Protein AF-A0A2I8VIA4-F1 (afdb_monomer)

Organism: NCBI:txid755307

pLDDT: mean 80.8, std 24.39, range [24.7, 98.69]

Nearest PDB structures (foldseek):
  2cmr-assembly1_A  TM=3.211E-01  e=3.600E-01  Human immunodeficiency virus 1
  7rdr-assembly1_A  TM=2.467E-01  e=1.488E+00  unidentified
  5lg4-assembly1_A  TM=3.089E-01  e=3.392E+00  Saccharomyces cerevisiae S288C

Solvent-accessible surface area (backbone atoms only — not comparable to full-atom values): 19049 Å² total; per-residue (Å²): 136,89,83,82,84,82,87,79,83,82,79,83,88,81,85,89,86,86,89,86,87,86,89,84,88,83,90,80,88,83,89,87,87,88,87,85,88,86,85,89,88,88,89,89,84,90,84,82,87,85,88,82,90,75,90,76,91,73,91,68,83,72,77,71,70,79,78,70,79,83,77,79,48,79,72,52,52,74,71,51,52,54,71,57,22,48,50,50,16,35,51,24,46,30,50,18,50,30,42,63,25,71,64,40,93,86,40,44,68,64,71,58,43,37,61,46,92,78,82,73,59,64,66,22,52,53,22,41,52,53,16,47,58,25,37,57,47,22,55,80,70,56,88,49,72,70,55,53,48,52,44,54,23,51,53,50,45,45,53,53,52,52,40,48,49,58,29,47,53,33,40,25,53,26,44,54,27,50,50,48,28,31,54,17,49,70,70,39,34,42,66,57,23,44,56,28,46,54,52,26,47,57,28,39,58,52,28,48,53,36,46,52,54,57,68,68,52,86,41,85,84,27,33,84,72,31,88,73,44,45,57,65,57,50,51,51,33,53,53,22,55,44,41,36,42,54,50,48,49,53,47,50,65,21,40,57,34,33,42,50,12,24,42,31,36,43,50,14,55,52,29,45,75,70,71,37,50,70,63,12,26,52,30,11,49,52,13,21,54,24,10,51,51,12,24,49,40,29,46,59,47,59,74,62,61,48,87,62,22,51,42,51,50,62,53,38,52,46,41,24,48,38,26,49,53,48,18,53,49,26,48,52,54,21,55,63,68,75,105

Secondary structure (DSSP, 8-state):
--------------------------------------------------PPP--------------PPPPPPHHHHTTS-HHHHHHHHHHHHHHHHHHHHSS-TT--GGG--TT-S----HHHHHHHHHHHHHHHHHHTT--SHHHHHHHHHHHHHHHHHHHHHHHHHHHHHHHHHHHHHHHHHHHT-HHHHHHHHHHHHHHHHHHHHHHHHHHHS--TTTGGG-TTS-HHHHHHHHHHHHHHHHHHHHHHHHHHHHHHHHHHHHHHHHHHHTT-HHHHHHHHHHHHHHHHHHHHHHHHHHHH--GGGGGGHHHHHHHHHHHHHHHHHHHHHHHHH--

Mean predicted aligned error: 12.68 Å

Sequence (339 aa):
MHRRAFLVAVAGLSGCTGLVGNPLGGASEPTGGSEGSGGSTSGGGSSETPVPESEGSSDAESAGTPAGEPTPTAGELRRMSVPDLLALSREQLSRAVEAYSGTGRDGSLTDVTAATDTFDPDPVVDHLYRARRAYEAADRQGLSAEIEDEISQLGRVEEFLRLSIDAQVLLIEAHNDLEGVVTAIEFVDPESARSLTDRAGTRQERTEGTVSDLSNVRYERSVTVVDALSSEAYLAKRDQLRAEADVLADVDEGLSSVVEGVRLFARARGRRQSGSPYVAAELGRDAETAFSRGAKALRDVGSRIPARAQGFGGVVAALRTAADDKRDEARAFYRDIER

Radius of gyration: 28.39 Å; Cα contacts (8 Å, |Δi|>4): 387; chains: 1; bounding box: 66×71×78 Å

Foldseek 3Di:
DDDDDDDDDDDDDDDDDDDDDDDDDDDDDDDDDDDDDDDDDDDDDDDDDDDDDDDDDDPPPPPDDPDPDDQDDLVRLLVDALVVLLVLLLVLLLQLQQLCQVPGLVGFVLNQALLDPDGDNVSNVVSLVSSVSSLVSSVVVDDDPVSVVLSVLSVLSSLLSVLLVLLSVLSNLLLVLLVQLLVCLLVLPLVSNVVSLVSSVVSLVVNVVSLVVSVPRPNLVSQVSHPSGDSVSSVLSSVLSVLQSVLSVLLSVLSVLSSQLSVLQVVLVVCVVVVNLVSSLVSLVSSLVSLVSSLVSLVVSLVPRDPSNCSCNVSSVSSSVSSVVSSVVSVVRSVVSVD

Structure (mmCIF, N/CA/C/O backbone):
data_AF-A0A2I8VIA4-F1
#
_entry.id   AF-A0A2I8VIA4-F1
#
loop_
_atom_site.group_PDB
_atom_site.id
_atom_site.type_symbol
_atom_site.label_atom_id
_atom_site.label_alt_id
_atom_site.label_comp_id
_atom_site.label_asym_id
_atom_site.label_entity_id
_atom_site.label_seq_id
_atom_site.pdbx_PDB_ins_code
_atom_site.Cartn_x
_atom_site.Cartn_y
_atom_site.Cartn_z
_atom_site.occupancy
_atom_site.B_iso_or_equiv
_atom_site.auth_seq_id
_atom_site.auth_comp_id
_atom_site.auth_asym_id
_atom_site.auth_atom_id
_atom_site.pdbx_PDB_model_num
ATOM 1 N N . MET A 1 1 ? -12.773 14.468 -25.390 1.00 37.06 1 MET A N 1
ATOM 2 C CA . MET A 1 1 ? -13.390 14.109 -24.095 1.00 37.06 1 MET A CA 1
ATOM 3 C C . MET A 1 1 ? -12.472 14.616 -22.994 1.00 37.06 1 MET A C 1
ATOM 5 O O . MET A 1 1 ? -11.362 14.118 -22.869 1.00 37.06 1 MET A O 1
ATOM 9 N N . HIS A 1 2 ? -12.862 15.691 -22.309 1.00 27.72 2 HIS A N 1
ATOM 10 C CA . HIS A 1 2 ? -12.009 16.411 -21.360 1.00 27.72 2 HIS A CA 1
ATOM 11 C C . HIS A 1 2 ? -12.061 15.761 -19.974 1.00 27.72 2 HIS A C 1
ATOM 13 O O . HIS A 1 2 ? -13.099 15.801 -19.321 1.00 27.72 2 HIS A O 1
ATOM 19 N N . ARG A 1 3 ? -10.941 15.185 -19.526 1.00 30.23 3 ARG A N 1
ATOM 20 C CA . ARG A 1 3 ? -10.736 14.777 -18.131 1.00 30.23 3 ARG A CA 1
ATOM 21 C C . ARG A 1 3 ? -10.126 15.959 -17.382 1.00 30.23 3 ARG A C 1
ATOM 23 O O . ARG A 1 3 ? -9.036 16.408 -17.725 1.00 30.23 3 ARG A O 1
ATOM 30 N N . ARG A 1 4 ? -10.867 16.509 -16.421 1.00 35.91 4 ARG A N 1
ATOM 31 C CA . ARG A 1 4 ? -10.381 17.543 -15.502 1.00 35.91 4 ARG A CA 1
ATOM 32 C C . ARG A 1 4 ? -9.674 16.847 -14.342 1.00 35.91 4 ARG A C 1
ATOM 34 O O . ARG A 1 4 ? -10.293 16.047 -13.652 1.00 35.91 4 ARG A O 1
ATOM 41 N N . ALA A 1 5 ? -8.392 17.147 -14.175 1.00 31.81 5 ALA A N 1
ATOM 42 C CA . ALA A 1 5 ? -7.605 16.770 -13.012 1.00 31.81 5 ALA A CA 1
ATOM 43 C C . ALA A 1 5 ? -8.017 17.644 -11.819 1.00 31.81 5 ALA A C 1
ATOM 45 O O . ALA A 1 5 ? -8.057 18.869 -11.942 1.00 31.81 5 ALA A O 1
ATOM 46 N N . PHE A 1 6 ? -8.321 17.018 -10.685 1.00 31.11 6 PHE A N 1
ATOM 47 C CA . PHE A 1 6 ? -8.442 17.692 -9.396 1.00 31.11 6 PHE A CA 1
ATOM 48 C C . PHE A 1 6 ? -7.157 17.431 -8.609 1.00 31.11 6 PHE A C 1
ATOM 50 O O . PHE A 1 6 ? -6.871 16.301 -8.230 1.00 31.11 6 PHE A O 1
ATOM 57 N N . LEU A 1 7 ? -6.368 18.486 -8.408 1.00 28.98 7 LEU A N 1
ATOM 58 C CA . LEU A 1 7 ? -5.272 18.527 -7.447 1.00 28.98 7 LEU A CA 1
ATOM 59 C C . LEU A 1 7 ? -5.869 18.894 -6.088 1.00 28.98 7 LEU A C 1
ATOM 61 O O . LEU A 1 7 ? -6.373 20.006 -5.925 1.00 28.98 7 LEU A O 1
ATOM 65 N N . VAL A 1 8 ? -5.806 17.981 -5.122 1.00 32.56 8 VAL A N 1
ATOM 66 C CA . VAL A 1 8 ? -6.054 18.295 -3.712 1.00 32.56 8 VAL A CA 1
ATOM 67 C C . VAL A 1 8 ? -4.700 18.450 -3.032 1.00 32.56 8 VAL A C 1
ATOM 69 O O . VAL A 1 8 ? -3.894 17.525 -2.990 1.00 32.56 8 VAL A O 1
ATOM 72 N N . ALA A 1 9 ? -4.441 19.658 -2.538 1.00 30.62 9 ALA A N 1
ATOM 73 C CA . ALA A 1 9 ? -3.294 19.970 -1.705 1.00 30.62 9 ALA A CA 1
ATOM 74 C C . ALA A 1 9 ? -3.597 19.536 -0.264 1.00 30.62 9 ALA A C 1
ATOM 76 O O . ALA A 1 9 ? -4.440 20.142 0.396 1.00 30.62 9 ALA A O 1
ATOM 77 N N . VAL A 1 10 ? -2.908 18.507 0.231 1.00 34.00 10 VAL A N 1
ATOM 78 C CA . VAL A 1 10 ? -2.917 18.164 1.658 1.00 34.00 10 VAL A CA 1
ATOM 79 C C . VAL A 1 10 ? -1.812 18.970 2.336 1.00 34.00 10 VAL A C 1
ATOM 81 O O . VAL A 1 10 ? -0.624 18.681 2.197 1.00 34.00 10 VAL A O 1
ATOM 84 N N . ALA A 1 11 ? -2.216 20.034 3.028 1.00 35.41 11 ALA A N 1
ATOM 85 C CA . ALA A 1 11 ? -1.361 20.773 3.947 1.00 35.41 11 ALA A CA 1
ATOM 86 C C . ALA A 1 11 ? -1.176 19.966 5.242 1.00 35.41 11 ALA A C 1
ATOM 88 O O . ALA A 1 11 ? -2.120 19.369 5.757 1.00 35.41 11 ALA A O 1
ATOM 89 N N . GLY A 1 12 ? 0.062 19.933 5.736 1.00 31.81 12 GLY A N 1
ATOM 90 C CA . GLY A 1 12 ? 0.502 19.060 6.817 1.00 31.81 12 GLY A CA 1
ATOM 91 C C . GLY A 1 12 ? -0.100 19.356 8.191 1.00 31.81 12 GLY A C 1
ATOM 92 O O . GLY A 1 12 ? -0.295 20.505 8.583 1.00 31.81 12 GLY A O 1
ATOM 93 N N . LEU A 1 13 ? -0.277 18.283 8.959 1.00 32.81 13 LEU A N 1
ATOM 94 C CA . LEU A 1 13 ? -0.389 18.309 10.413 1.00 32.81 13 LEU A CA 1
ATOM 95 C C . LEU A 1 13 ? 0.780 17.518 11.001 1.00 32.81 13 LEU A C 1
ATOM 97 O O . LEU A 1 13 ? 0.676 16.343 11.339 1.00 32.81 13 LEU A O 1
ATOM 101 N N . SER A 1 14 ? 1.916 18.203 11.105 1.00 39.09 14 SER A N 1
ATOM 102 C CA . SER A 1 14 ? 3.015 17.809 11.978 1.00 39.09 14 SER A CA 1
ATOM 103 C C . SER A 1 14 ? 2.778 18.400 13.369 1.00 39.09 14 SER A C 1
ATOM 105 O O . SER A 1 14 ? 2.737 19.616 13.519 1.00 39.09 14 SER A O 1
ATOM 107 N N . GLY A 1 15 ? 2.711 17.533 14.381 1.00 27.88 15 GLY A N 1
ATOM 108 C CA . GLY A 1 15 ? 3.221 17.825 15.722 1.00 27.88 15 GLY A CA 1
ATOM 109 C C . GLY A 1 15 ? 2.238 18.377 16.756 1.00 27.88 15 GLY A C 1
ATOM 110 O O . GLY A 1 15 ? 2.042 19.581 16.849 1.00 27.88 15 GLY A O 1
ATOM 111 N N . CYS A 1 16 ? 1.764 17.493 17.639 1.00 32.50 16 CYS A N 1
ATOM 112 C CA . CYS A 1 16 ? 1.514 17.777 19.059 1.00 32.50 16 CYS A CA 1
ATOM 113 C C . CYS A 1 16 ? 1.675 16.477 19.871 1.00 32.50 16 CYS A C 1
ATOM 115 O O . CYS A 1 16 ? 0.709 15.888 20.344 1.00 32.50 16 CYS A O 1
ATOM 117 N N . THR A 1 17 ? 2.915 16.011 20.027 1.00 36.72 17 THR A N 1
ATOM 118 C CA . THR A 1 17 ? 3.293 15.067 21.089 1.00 36.72 17 THR A CA 1
ATOM 119 C C . THR A 1 17 ? 3.943 15.856 22.217 1.00 36.72 17 THR A C 1
ATOM 121 O O . THR A 1 17 ? 4.986 16.474 22.002 1.00 36.72 17 THR A O 1
ATOM 124 N N . GLY A 1 18 ? 3.366 15.826 23.417 1.00 26.23 18 GLY A N 1
ATOM 125 C CA . GLY A 1 18 ? 4.061 16.318 24.604 1.00 26.23 18 GLY A CA 1
ATOM 126 C C . GLY A 1 18 ? 3.161 16.602 25.795 1.00 26.23 18 GLY A C 1
ATOM 127 O O . GLY A 1 18 ? 2.893 17.764 26.075 1.00 26.23 18 GLY A O 1
ATOM 128 N N . LEU A 1 19 ? 2.741 15.566 26.532 1.00 29.89 19 LEU A N 1
ATOM 129 C CA . LEU A 1 19 ? 2.369 15.726 27.943 1.00 29.89 19 LEU A CA 1
ATOM 130 C C . LEU A 1 19 ? 2.311 14.375 28.671 1.00 29.89 19 LEU A C 1
ATOM 132 O O . LEU A 1 19 ? 1.272 13.741 28.657 1.00 29.89 19 LEU A O 1
ATOM 136 N N . VAL A 1 20 ? 3.452 13.954 29.235 1.00 33.06 20 VAL A N 1
ATOM 137 C CA . VAL A 1 20 ? 3.741 13.140 30.452 1.00 33.06 20 VAL A CA 1
ATOM 138 C C . VAL A 1 20 ? 5.256 12.866 30.320 1.00 33.06 20 VAL A C 1
ATOM 140 O O . VAL A 1 20 ? 5.669 12.262 29.343 1.00 33.06 20 VAL A O 1
ATOM 143 N N . GLY A 1 21 ? 6.209 13.359 31.109 1.00 26.72 21 GLY A N 1
ATOM 144 C CA . GLY A 1 21 ? 6.289 13.572 32.546 1.00 26.72 21 GLY A CA 1
ATOM 145 C C . GLY A 1 21 ? 7.626 12.966 33.005 1.00 26.72 21 GLY A C 1
ATOM 146 O O . GLY A 1 21 ? 7.740 11.749 33.056 1.00 26.72 21 GLY A O 1
ATOM 147 N N . ASN A 1 22 ? 8.645 13.785 33.299 1.00 27.31 22 ASN A N 1
ATOM 148 C CA . ASN A 1 22 ? 9.647 13.456 34.322 1.00 27.31 22 ASN A CA 1
ATOM 149 C C . ASN A 1 22 ? 10.451 14.695 34.781 1.00 27.31 22 ASN A C 1
ATOM 151 O O . ASN A 1 22 ? 10.644 15.613 33.983 1.00 27.31 22 ASN A O 1
ATOM 155 N N . PRO A 1 23 ? 10.887 14.753 36.059 1.00 38.50 23 PRO A N 1
ATOM 156 C CA . PRO A 1 23 ? 11.386 15.967 36.704 1.00 38.50 23 PRO A CA 1
ATOM 157 C C . PRO A 1 23 ? 12.922 16.022 36.836 1.00 38.50 23 PRO A C 1
ATOM 159 O O . PRO A 1 23 ? 13.609 15.023 36.651 1.00 38.50 23 PRO A O 1
ATOM 162 N N . LEU A 1 24 ? 13.387 17.192 37.306 1.00 28.89 24 LEU A N 1
ATOM 163 C CA . LEU A 1 24 ? 14.700 17.553 37.880 1.00 28.89 24 LEU A CA 1
ATOM 164 C C . LEU A 1 24 ? 15.673 18.339 36.976 1.00 28.89 24 LEU A C 1
ATOM 166 O O . LEU A 1 24 ? 16.438 17.774 36.210 1.00 28.89 24 LEU A O 1
ATOM 170 N N . GLY A 1 25 ? 15.740 19.650 37.255 1.00 25.00 25 GLY A N 1
ATOM 171 C CA . GLY A 1 25 ? 17.001 20.341 37.553 1.00 25.00 25 GLY A CA 1
ATOM 172 C C . GLY A 1 25 ? 17.726 21.064 36.411 1.00 25.00 25 GLY A C 1
ATOM 173 O O . GLY A 1 25 ? 18.261 20.430 35.515 1.00 25.00 25 GLY A O 1
ATOM 174 N N . GLY A 1 26 ? 17.894 22.386 36.562 1.00 24.70 26 GLY A N 1
ATOM 175 C CA . GLY A 1 26 ? 19.105 23.077 36.091 1.00 24.70 26 GLY A CA 1
ATOM 176 C C . GLY A 1 26 ? 18.915 24.239 35.112 1.00 24.70 26 GLY A C 1
ATOM 177 O O . GLY A 1 26 ? 18.884 24.047 33.908 1.00 24.70 26 GLY A O 1
ATOM 178 N N . ALA A 1 27 ? 18.852 25.442 35.687 1.00 27.77 27 ALA A N 1
ATOM 179 C CA . ALA A 1 27 ? 19.259 26.761 35.185 1.00 27.77 27 ALA A CA 1
ATOM 180 C C . ALA A 1 27 ? 19.855 26.903 33.762 1.00 27.77 27 ALA A C 1
ATOM 182 O O . ALA A 1 27 ? 20.913 26.346 33.472 1.00 27.77 27 ALA A O 1
ATOM 183 N N . SER A 1 28 ? 19.308 27.844 32.978 1.00 31.97 28 SER A N 1
ATOM 184 C CA . SER A 1 28 ? 19.909 29.159 32.628 1.00 31.97 28 SER A CA 1
ATOM 185 C C . SER A 1 28 ? 19.240 29.751 31.371 1.00 31.97 28 SER A C 1
ATOM 187 O O . SER A 1 28 ? 19.060 29.060 30.375 1.00 31.97 28 SER A O 1
ATOM 189 N N . GLU A 1 29 ? 18.889 31.040 31.431 1.00 28.42 29 GLU A N 1
ATOM 190 C CA . GLU A 1 29 ? 18.596 31.947 30.297 1.00 28.42 29 GLU A CA 1
ATOM 191 C C . GLU A 1 29 ? 19.839 32.094 29.356 1.00 28.42 29 GLU A C 1
ATOM 193 O O . GLU A 1 29 ? 20.874 31.522 29.713 1.00 28.42 29 GLU A O 1
ATOM 198 N N . PRO A 1 30 ? 19.873 32.886 28.241 1.00 44.69 30 PRO A N 1
ATOM 199 C CA . PRO A 1 30 ? 18.919 33.917 27.788 1.00 44.69 30 PRO A CA 1
ATOM 200 C C . PRO A 1 30 ? 18.714 34.113 26.250 1.00 44.69 30 PRO A C 1
ATOM 202 O O . PRO A 1 30 ? 19.430 33.592 25.403 1.00 44.69 30 PRO A O 1
ATOM 205 N N . THR A 1 31 ? 17.783 35.034 25.942 1.00 31.39 31 THR A N 1
ATOM 206 C CA . THR A 1 31 ? 17.809 36.080 24.881 1.00 31.39 31 THR A CA 1
ATOM 207 C C . THR A 1 31 ? 17.745 35.745 23.383 1.00 31.39 31 THR A C 1
ATOM 209 O O . THR A 1 31 ? 18.621 35.099 22.822 1.00 31.39 31 THR A O 1
ATOM 212 N N . GLY A 1 32 ? 16.805 36.416 22.700 1.00 28.86 32 GLY A N 1
ATOM 213 C CA . GLY A 1 32 ? 16.869 36.722 21.266 1.00 28.86 32 GLY A CA 1
ATOM 214 C C . GLY A 1 32 ? 15.570 37.343 20.743 1.00 28.86 32 GLY A C 1
ATOM 215 O O . GLY A 1 32 ? 14.653 36.618 20.382 1.00 28.86 32 GLY A O 1
ATOM 216 N N . GLY A 1 33 ? 15.470 38.677 20.743 1.00 27.73 33 GLY A N 1
ATOM 217 C CA . GLY A 1 33 ? 14.323 39.423 20.207 1.00 27.73 33 GLY A CA 1
ATOM 218 C C . GLY A 1 33 ? 14.439 39.771 18.719 1.00 27.73 33 GLY A C 1
ATOM 219 O O . GLY A 1 33 ? 15.519 39.691 18.139 1.00 27.73 33 GLY A O 1
ATOM 220 N N . SER A 1 34 ? 13.333 40.228 18.123 1.00 34.19 34 SER A N 1
ATOM 221 C CA . S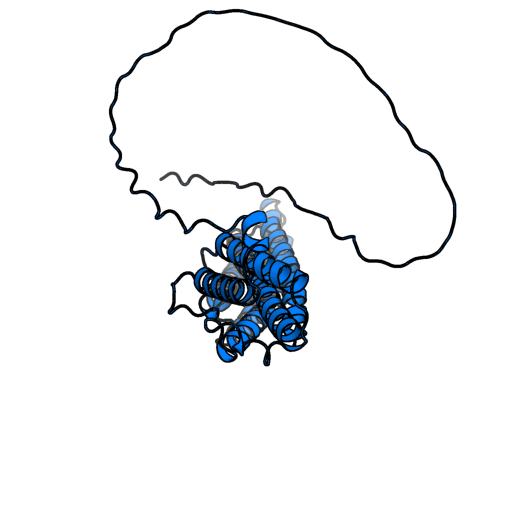ER A 1 34 ? 13.350 41.219 17.039 1.00 34.19 34 SER A CA 1
ATOM 222 C C . SER A 1 34 ? 11.977 41.886 16.871 1.00 34.19 34 SER A C 1
ATOM 224 O O . SER A 1 34 ? 10.950 41.214 16.803 1.00 34.19 34 SER A O 1
ATOM 226 N N . GLU A 1 35 ? 12.000 43.217 16.839 1.00 35.28 35 GLU A N 1
ATOM 227 C CA . GLU A 1 35 ? 10.901 44.161 16.609 1.00 35.28 35 GLU A CA 1
ATOM 228 C C . GLU A 1 35 ? 10.875 44.643 15.141 1.00 35.28 35 GLU A C 1
ATOM 230 O O . GLU A 1 35 ? 11.882 44.562 14.441 1.00 35.28 35 GLU A O 1
ATOM 235 N N . GLY A 1 36 ? 9.762 45.270 14.729 1.00 28.97 36 GLY A N 1
ATOM 236 C CA . GLY A 1 36 ? 9.676 46.203 13.584 1.00 28.97 36 GLY A CA 1
ATOM 237 C C . GLY A 1 36 ? 8.630 45.779 12.543 1.00 28.97 36 GLY A C 1
ATOM 238 O O . GLY A 1 36 ? 8.857 44.819 11.823 1.00 28.97 36 GLY A O 1
ATOM 239 N N . SER A 1 37 ? 7.398 46.305 12.473 1.00 33.41 37 SER A N 1
ATOM 240 C CA . SER A 1 37 ? 6.877 47.686 12.365 1.00 33.41 37 SER A CA 1
ATOM 241 C C . SER A 1 37 ? 6.957 48.296 10.953 1.00 33.41 37 SER A C 1
ATOM 243 O O . SER A 1 37 ? 8.046 48.502 10.429 1.00 33.41 37 SER A O 1
ATOM 245 N N . GLY A 1 38 ? 5.788 48.681 10.408 1.00 29.61 38 GLY A N 1
ATOM 246 C CA . GLY A 1 38 ? 5.644 49.883 9.569 1.00 29.61 38 GLY A CA 1
ATOM 247 C C . GLY A 1 38 ? 4.923 49.763 8.212 1.00 29.61 38 GLY A C 1
ATOM 248 O O . GLY A 1 38 ? 5.522 49.333 7.238 1.00 29.61 38 GLY A O 1
ATOM 249 N N . GLY A 1 39 ? 3.708 50.333 8.119 1.00 28.34 39 GLY A N 1
ATOM 250 C CA . GLY A 1 39 ? 3.458 51.445 7.175 1.00 28.34 39 GLY A CA 1
ATOM 251 C C . GLY A 1 39 ? 2.566 51.253 5.928 1.00 28.34 39 GLY A C 1
ATOM 252 O O . GLY A 1 39 ? 3.059 50.971 4.847 1.00 28.34 39 GLY A O 1
ATOM 253 N N . SER A 1 40 ? 1.271 51.555 6.099 1.00 33.81 40 SER A N 1
ATOM 254 C CA . SER A 1 40 ? 0.257 52.220 5.237 1.00 33.81 40 SER A CA 1
ATOM 255 C C . SER A 1 40 ? 0.554 52.669 3.786 1.00 33.81 40 SER A C 1
ATOM 257 O O . SER A 1 40 ? 1.546 53.349 3.547 1.00 33.81 40 SER A O 1
ATOM 259 N N . THR A 1 41 ? -0.444 52.561 2.881 1.00 31.83 41 THR A N 1
ATOM 260 C CA . THR A 1 41 ? -1.230 53.712 2.330 1.00 31.83 41 THR A CA 1
ATOM 261 C C . THR A 1 41 ? -2.363 53.330 1.346 1.00 31.83 41 THR A C 1
ATOM 263 O O . THR A 1 41 ? -2.374 52.258 0.755 1.00 31.83 41 THR A O 1
ATOM 266 N N . SER A 1 42 ? -3.334 54.251 1.252 1.00 36.38 42 SER A N 1
ATOM 267 C CA . SER A 1 42 ? -4.690 54.233 0.669 1.00 36.38 42 SER A CA 1
ATOM 268 C C . SER A 1 42 ? -4.837 54.266 -0.865 1.00 36.38 42 SER A C 1
ATOM 270 O O . SER A 1 42 ? -3.962 54.758 -1.569 1.00 36.38 42 SER A O 1
ATOM 272 N N . GLY A 1 43 ? -6.048 53.948 -1.352 1.00 31.08 43 GLY A N 1
ATOM 273 C CA . GLY A 1 43 ? -6.575 54.411 -2.649 1.00 31.08 43 GLY A CA 1
ATOM 274 C C . GLY A 1 43 ? -8.000 53.910 -2.930 1.00 31.08 43 GLY A C 1
ATOM 275 O O . GLY A 1 43 ? -8.206 52.711 -3.061 1.00 31.08 43 GLY A O 1
ATOM 276 N N . GLY A 1 44 ? -8.983 54.816 -2.981 1.00 30.25 44 GLY A N 1
ATOM 277 C CA . GLY A 1 44 ? -10.405 54.514 -3.204 1.00 30.25 44 GLY A CA 1
ATOM 278 C C . GLY A 1 44 ? -10.874 54.639 -4.661 1.00 30.25 44 GLY A C 1
ATOM 279 O O . GLY A 1 44 ? -10.191 55.225 -5.496 1.00 30.25 44 GLY A O 1
ATOM 280 N N . GLY A 1 45 ? -12.083 54.139 -4.930 1.00 31.86 45 GLY A N 1
ATOM 281 C CA . GLY A 1 45 ? -12.825 54.351 -6.177 1.00 31.86 45 GLY A CA 1
ATOM 282 C C . GLY A 1 45 ? -14.204 53.681 -6.141 1.00 31.86 45 GLY A C 1
ATOM 283 O O . GLY A 1 45 ? -14.293 52.459 -6.117 1.00 31.86 45 GLY A O 1
ATOM 284 N N . SER A 1 46 ? -15.269 54.486 -6.113 1.00 40.12 46 SER A N 1
ATOM 285 C CA . SER A 1 46 ? -16.674 54.059 -6.195 1.00 40.12 46 SER A CA 1
ATOM 286 C C . SER A 1 46 ? -17.101 53.756 -7.639 1.00 40.12 46 SER A C 1
ATOM 288 O O . SER A 1 46 ? -16.700 54.468 -8.560 1.00 40.12 46 SER A O 1
ATOM 290 N N . SER A 1 47 ? -17.996 52.783 -7.835 1.00 33.59 47 SER A N 1
ATOM 291 C CA . SER A 1 47 ? -18.960 52.752 -8.950 1.00 33.59 47 SER A CA 1
ATOM 292 C C . SER A 1 47 ? -20.154 51.853 -8.616 1.00 33.59 47 SER A C 1
ATOM 294 O O . SER A 1 47 ? -20.002 50.793 -8.015 1.00 33.59 47 SER A O 1
ATOM 296 N N . GLU A 1 48 ? -21.336 52.347 -8.974 1.00 35.72 48 GLU A N 1
ATOM 297 C CA . GLU A 1 48 ? -22.680 51.820 -8.714 1.00 35.72 48 GLU A CA 1
ATOM 298 C C . GLU A 1 48 ? -23.094 50.700 -9.705 1.00 35.72 48 GLU A C 1
ATOM 300 O O . GLU A 1 48 ? -22.806 50.810 -10.891 1.00 35.72 48 GLU A O 1
ATOM 305 N N . THR A 1 49 ? -23.761 49.655 -9.171 1.00 36.88 49 THR A N 1
ATOM 306 C CA . THR A 1 49 ? -25.029 48.962 -9.583 1.00 36.88 49 THR A CA 1
ATOM 307 C C . THR A 1 49 ? -25.234 48.587 -11.084 1.00 36.88 49 THR A C 1
ATOM 309 O O . THR A 1 49 ? -25.031 49.447 -11.935 1.00 36.88 49 THR A O 1
ATOM 312 N N . PRO A 1 50 ? -25.731 47.371 -11.471 1.00 47.06 50 PRO A N 1
ATOM 313 C CA . PRO A 1 50 ? -27.004 46.829 -10.978 1.00 47.06 50 PRO A CA 1
ATOM 314 C C . PRO A 1 50 ? -27.148 45.315 -10.720 1.00 47.06 50 PRO A C 1
ATOM 316 O O . PRO A 1 50 ? -26.401 44.467 -11.195 1.00 47.06 50 PRO A O 1
ATOM 319 N N . VAL A 1 51 ? -28.199 45.040 -9.942 1.00 44.47 51 VAL A N 1
ATOM 320 C CA . VAL A 1 51 ? -28.827 43.752 -9.617 1.00 44.47 51 VAL A CA 1
ATOM 321 C C . VAL A 1 51 ? -29.549 43.185 -10.847 1.00 44.47 51 VAL A C 1
ATOM 323 O O . VAL A 1 51 ? -30.270 43.939 -11.502 1.00 44.47 51 VAL A O 1
ATOM 326 N N . PRO A 1 52 ? -29.465 41.872 -11.117 1.00 45.72 52 PRO A N 1
ATOM 327 C CA . PRO A 1 52 ? -30.498 41.160 -11.850 1.00 45.72 52 PRO A CA 1
ATOM 328 C C . PRO A 1 52 ? -31.356 40.318 -10.896 1.00 45.72 52 PRO A C 1
ATOM 330 O O . PRO A 1 52 ? -30.865 39.431 -10.198 1.00 45.72 52 PRO A O 1
ATOM 333 N N . GLU A 1 53 ? -32.657 40.600 -10.903 1.00 39.81 53 GLU A N 1
ATOM 334 C CA . GLU A 1 53 ? -33.703 39.665 -10.500 1.00 39.81 53 GLU A CA 1
ATOM 335 C C . GLU A 1 53 ? -33.777 38.532 -11.534 1.00 39.81 53 GLU A C 1
ATOM 337 O O . GLU A 1 53 ? -33.784 38.770 -12.744 1.00 39.81 53 GLU A O 1
ATOM 342 N N . SER A 1 54 ? -33.855 37.286 -11.076 1.00 42.06 54 SER A N 1
ATOM 343 C CA . SER A 1 54 ? -34.465 36.202 -11.846 1.00 42.06 54 SER A CA 1
ATOM 344 C C . SER A 1 54 ? -35.045 35.175 -10.890 1.00 42.06 54 SER A C 1
ATOM 346 O O . SER A 1 54 ? -34.337 34.449 -10.194 1.00 42.06 54 SER A O 1
ATOM 348 N N . GLU A 1 55 ? -36.372 35.180 -10.872 1.00 42.75 55 GLU A N 1
ATOM 349 C CA . GLU A 1 55 ? -37.236 34.107 -10.419 1.00 42.75 55 GLU A CA 1
ATOM 350 C C . GLU A 1 55 ? -36.909 32.819 -11.187 1.00 42.75 55 GLU A C 1
ATOM 352 O O . GLU A 1 55 ? -36.687 32.830 -12.398 1.00 42.75 55 GLU A O 1
ATOM 357 N N . GLY A 1 56 ? -36.884 31.696 -10.478 1.00 38.28 56 GLY A N 1
ATOM 358 C CA . GLY A 1 56 ? -36.574 30.399 -11.063 1.00 38.28 56 GLY A CA 1
ATOM 359 C C . GLY A 1 56 ? -36.655 29.306 -10.018 1.00 38.28 56 GLY A C 1
ATOM 360 O O . GLY A 1 56 ? -35.639 28.768 -9.593 1.00 38.28 56 GLY A O 1
ATOM 361 N N . SER A 1 57 ? -37.883 29.028 -9.582 1.00 44.97 57 SER A N 1
ATOM 362 C CA . SER A 1 57 ? -38.252 27.849 -8.803 1.00 44.97 57 SER A CA 1
ATOM 363 C C . SER A 1 57 ? -37.583 26.596 -9.378 1.00 44.97 57 SER A C 1
ATOM 365 O O . SER A 1 57 ? -37.707 26.278 -10.560 1.00 44.97 57 SER A O 1
ATOM 367 N N . SER A 1 58 ? -36.834 25.908 -8.528 1.00 38.97 58 SER A N 1
ATOM 368 C CA . SER A 1 58 ? -36.435 24.521 -8.708 1.00 38.97 58 SER A CA 1
ATOM 369 C C . SER A 1 58 ? -36.607 23.880 -7.342 1.00 38.97 58 SER A C 1
ATOM 371 O O . SER A 1 58 ? -35.688 23.892 -6.526 1.00 38.97 58 SER A O 1
ATOM 373 N N . ASP A 1 59 ? -37.821 23.396 -7.079 1.00 39.34 59 ASP A N 1
ATOM 374 C CA . ASP A 1 59 ? -38.078 22.383 -6.059 1.00 39.34 59 ASP A CA 1
ATOM 375 C C . ASP A 1 59 ? -37.264 21.138 -6.432 1.00 39.34 59 ASP A C 1
ATOM 377 O O . ASP A 1 59 ? -37.724 20.226 -7.116 1.00 39.34 59 ASP A O 1
ATOM 381 N N . ALA A 1 60 ? -35.997 21.137 -6.033 1.00 44.28 60 ALA A N 1
ATOM 382 C CA . ALA A 1 60 ? -35.280 19.910 -5.793 1.00 44.28 60 ALA A CA 1
ATOM 383 C C . ALA A 1 60 ? -35.673 19.492 -4.377 1.00 44.28 60 ALA A C 1
ATOM 385 O O . ALA A 1 60 ? -35.198 20.076 -3.401 1.00 44.28 60 ALA A O 1
ATOM 386 N N . GLU A 1 61 ? -36.566 18.505 -4.269 1.00 40.97 61 GLU A N 1
ATOM 387 C CA . GLU A 1 61 ? -36.679 17.686 -3.066 1.00 40.97 61 GLU A CA 1
ATOM 388 C C . GLU A 1 61 ? -35.287 17.117 -2.784 1.00 40.97 61 GLU A C 1
ATOM 390 O O . GLU A 1 61 ? -34.867 16.094 -3.326 1.00 40.97 61 GLU A O 1
ATOM 395 N N . SER A 1 62 ? -34.536 17.844 -1.961 1.00 40.06 62 SER A N 1
ATOM 396 C CA . SER A 1 62 ? -33.369 17.332 -1.274 1.00 40.06 62 SER A CA 1
ATOM 397 C C . SER A 1 62 ? -33.904 16.214 -0.394 1.00 40.06 62 SER A C 1
ATOM 399 O O . SER A 1 62 ? -34.458 16.465 0.678 1.00 40.06 62 SER A O 1
ATOM 401 N N . ALA A 1 63 ? -33.827 14.981 -0.895 1.00 44.41 63 ALA A N 1
ATOM 402 C CA . ALA A 1 63 ? -33.995 13.790 -0.090 1.00 44.41 63 ALA A CA 1
ATOM 403 C C . ALA A 1 63 ? -32.958 13.898 1.029 1.00 44.41 63 ALA A C 1
ATOM 405 O O . ALA A 1 63 ? -31.767 13.680 0.810 1.00 44.41 63 ALA A O 1
ATOM 406 N N . GLY A 1 64 ? -33.406 14.374 2.192 1.00 36.91 64 GLY A N 1
ATOM 407 C CA . GLY A 1 64 ? -32.552 14.576 3.343 1.00 36.91 64 GLY A CA 1
ATOM 408 C C . GLY A 1 64 ? -31.847 13.267 3.640 1.00 36.91 64 GLY A C 1
ATOM 409 O O . GLY A 1 64 ? -32.499 12.247 3.865 1.00 36.91 64 GLY A O 1
ATOM 410 N N . THR A 1 65 ? -30.517 13.298 3.621 1.00 43.25 65 THR A N 1
ATOM 411 C CA . THR A 1 65 ? -29.691 12.275 4.256 1.00 43.25 65 THR A CA 1
ATOM 412 C C . THR A 1 65 ? -30.320 11.975 5.617 1.00 43.25 65 THR A C 1
ATOM 414 O O . THR A 1 65 ? -30.627 12.940 6.329 1.00 43.25 65 THR A O 1
ATOM 417 N N . PRO A 1 66 ? -30.585 10.704 5.982 1.00 41.28 66 PRO A N 1
ATOM 418 C CA . PRO A 1 66 ? -31.149 10.402 7.288 1.00 41.28 66 PRO A CA 1
ATOM 419 C C . PRO A 1 66 ? -30.260 11.080 8.325 1.00 41.28 66 PRO A C 1
ATOM 421 O O . PRO A 1 66 ? -29.055 10.834 8.373 1.00 41.28 66 PRO A O 1
ATOM 424 N N . ALA A 1 67 ? -30.842 12.021 9.070 1.00 48.72 67 ALA A N 1
ATOM 425 C CA . ALA A 1 67 ? -30.132 12.721 10.119 1.00 48.72 67 ALA A CA 1
ATOM 426 C C . ALA A 1 67 ? -29.636 11.648 11.088 1.00 48.72 67 ALA A C 1
ATOM 428 O O . ALA A 1 67 ? -30.447 10.973 11.724 1.00 48.72 67 ALA A O 1
ATOM 429 N N . GLY A 1 68 ? -28.317 11.438 11.122 1.00 54.84 68 GLY A N 1
ATOM 430 C CA . GLY A 1 68 ? -27.706 10.518 12.068 1.00 54.84 68 GLY A CA 1
ATOM 431 C C . GLY A 1 68 ? -28.182 10.868 13.473 1.00 54.84 68 GLY A C 1
ATOM 432 O O . GLY A 1 68 ? -28.371 12.047 13.788 1.00 54.84 68 GLY A O 1
ATOM 433 N N . GLU A 1 69 ? -28.426 9.849 14.295 1.00 63.78 69 GLU A N 1
ATOM 434 C CA . GLU A 1 69 ? -28.851 10.056 15.678 1.00 63.78 69 GLU A CA 1
ATOM 435 C C . GLU A 1 69 ? -27.945 11.089 16.367 1.00 63.78 69 GLU A C 1
ATOM 437 O O . GLU A 1 69 ? -26.721 11.052 16.183 1.00 63.78 69 GLU A O 1
ATOM 442 N N . PRO A 1 70 ? -28.524 12.033 17.130 1.00 70.00 70 PRO A N 1
ATOM 443 C CA . PRO A 1 70 ? -27.756 13.100 17.745 1.00 70.00 70 PRO A CA 1
ATOM 444 C C . PRO A 1 70 ? -26.695 12.517 18.681 1.00 70.00 70 PRO A C 1
ATOM 446 O O . PRO A 1 70 ? -27.002 11.807 19.637 1.00 70.00 70 PRO A O 1
ATOM 449 N N . THR A 1 71 ? -25.432 12.839 18.407 1.00 78.94 71 THR A N 1
ATOM 450 C CA . THR A 1 71 ? -24.304 12.444 19.252 1.00 78.94 71 THR A CA 1
ATOM 451 C C . THR A 1 71 ? -24.415 13.118 20.622 1.00 78.94 71 THR A C 1
ATOM 453 O O . THR A 1 71 ? -24.508 14.349 20.669 1.00 78.94 71 THR A O 1
ATOM 456 N N . PRO A 1 72 ? -24.322 12.372 21.739 1.00 84.94 72 PRO A N 1
ATOM 457 C CA . PRO A 1 72 ? -24.365 12.964 23.070 1.00 84.94 72 PRO A CA 1
ATOM 458 C C . PRO A 1 72 ? -23.269 14.020 23.281 1.00 84.94 72 PRO A C 1
ATOM 460 O O . PRO A 1 72 ? -22.072 13.813 23.033 1.00 84.94 72 PRO A O 1
ATOM 463 N N . THR A 1 73 ? -23.668 15.177 23.792 1.00 88.69 73 THR A N 1
ATOM 464 C CA . THR A 1 73 ? -22.770 16.257 24.199 1.00 88.69 73 THR A CA 1
ATOM 465 C C . THR A 1 73 ? -21.952 15.865 25.431 1.00 88.69 73 THR A C 1
ATOM 467 O O . THR A 1 73 ? -22.279 14.948 26.184 1.00 88.69 73 THR A O 1
ATOM 470 N N . ALA A 1 74 ? -20.869 16.603 25.708 1.00 83.81 74 ALA A N 1
ATOM 471 C CA . ALA A 1 74 ? -20.061 16.373 26.912 1.00 83.81 74 ALA A CA 1
ATOM 472 C C . ALA A 1 74 ? -20.864 16.502 28.220 1.00 83.81 74 ALA A C 1
ATOM 474 O O . ALA A 1 74 ? -20.542 15.835 29.201 1.00 83.81 74 ALA A O 1
ATOM 475 N N . GLY A 1 75 ? -21.883 17.368 28.244 1.00 84.56 75 GLY A N 1
ATOM 476 C CA . GLY A 1 75 ? -22.766 17.536 29.396 1.00 84.56 75 GLY A CA 1
ATOM 477 C C . GLY A 1 75 ? -23.731 16.366 29.579 1.00 84.56 75 GLY A C 1
ATOM 478 O O . GLY A 1 75 ? -24.014 16.002 30.716 1.00 84.56 75 GLY A O 1
ATOM 479 N N . GLU A 1 76 ? -24.196 15.763 28.486 1.00 90.00 76 GLU A N 1
ATOM 480 C CA . GLU A 1 76 ? -25.063 14.579 28.513 1.00 90.00 76 GLU A CA 1
ATOM 481 C C . GLU A 1 76 ? -24.296 13.334 28.954 1.00 90.00 76 GLU A C 1
ATOM 483 O O . GLU A 1 76 ? -24.743 12.668 29.883 1.00 90.00 76 GLU A O 1
ATOM 488 N N . LEU A 1 77 ? -23.091 13.097 28.417 1.00 91.06 77 LEU A N 1
ATOM 489 C CA . LEU A 1 77 ? -22.241 11.968 28.829 1.00 91.06 77 LEU A CA 1
ATOM 490 C C . LEU A 1 77 ? -21.963 11.954 30.343 1.00 91.06 77 LEU A C 1
ATOM 492 O O . LEU A 1 77 ? -21.923 10.897 30.957 1.00 91.06 77 LEU A O 1
ATOM 496 N N . ARG A 1 78 ? -21.810 13.125 30.977 1.00 87.06 78 ARG A N 1
ATOM 497 C CA . ARG A 1 78 ? -21.594 13.229 32.436 1.00 87.06 78 ARG A CA 1
ATOM 498 C C . ARG A 1 78 ? -22.820 12.868 33.277 1.00 87.06 78 ARG A C 1
ATOM 500 O O . ARG A 1 78 ? -22.681 12.688 34.480 1.00 87.06 78 ARG A O 1
ATOM 507 N N . ARG A 1 79 ? -24.013 12.866 32.680 1.00 91.12 79 ARG A N 1
ATOM 508 C CA . ARG A 1 79 ? -25.278 12.537 33.354 1.00 91.12 79 ARG A CA 1
ATOM 509 C C . ARG A 1 79 ? -25.704 11.091 33.108 1.00 91.12 79 ARG A C 1
ATOM 511 O O . ARG A 1 79 ? -26.601 10.618 33.797 1.00 91.12 79 ARG A O 1
ATOM 518 N N . MET A 1 80 ? -25.104 10.428 32.120 1.00 93.44 80 MET A N 1
ATOM 519 C CA . MET A 1 80 ? -25.346 9.019 31.822 1.00 93.44 80 MET A CA 1
ATOM 520 C C . MET A 1 80 ? -24.727 8.127 32.895 1.00 93.44 80 MET A C 1
ATOM 522 O O . MET A 1 80 ? -23.694 8.469 33.473 1.00 93.44 80 MET A O 1
ATOM 526 N N . SER A 1 81 ? -25.358 6.979 33.142 1.00 92.94 81 SER A N 1
ATOM 527 C CA . SER A 1 81 ? -24.818 5.975 34.054 1.00 92.94 81 SER A CA 1
ATOM 528 C C . SER A 1 81 ? -23.616 5.254 33.428 1.00 92.94 81 SER A C 1
ATOM 530 O O . SER A 1 81 ? -23.488 5.197 32.205 1.00 92.94 81 SER A O 1
ATOM 532 N N . VAL A 1 82 ? -22.736 4.673 34.253 1.00 92.69 82 VAL A N 1
ATOM 533 C CA . VAL A 1 82 ? -21.592 3.887 33.753 1.00 92.69 82 VAL A CA 1
ATOM 534 C C . VAL A 1 82 ? -22.025 2.752 32.808 1.00 92.69 82 VAL A C 1
ATOM 536 O O . VAL A 1 82 ? -21.449 2.667 31.723 1.00 92.69 82 VAL A O 1
ATOM 539 N N . PRO A 1 83 ? -23.055 1.935 33.120 1.00 93.06 83 PRO A N 1
ATOM 540 C CA . PRO A 1 83 ? -23.552 0.929 32.180 1.00 93.06 83 PRO A CA 1
ATOM 541 C C . PRO A 1 83 ? -23.968 1.502 30.818 1.00 93.06 83 PRO A C 1
ATOM 543 O O . PRO A 1 83 ? -23.621 0.923 29.789 1.00 93.06 83 PRO A O 1
ATOM 546 N N . ASP A 1 84 ? -24.647 2.655 30.795 1.00 93.88 84 ASP A N 1
ATOM 547 C CA . ASP A 1 84 ? -25.073 3.298 29.543 1.00 93.88 84 ASP A CA 1
ATOM 548 C C . ASP A 1 84 ? -23.876 3.819 28.735 1.00 93.88 84 ASP A C 1
ATOM 550 O O . ASP A 1 84 ? -23.871 3.752 27.508 1.00 93.88 84 ASP A O 1
ATOM 554 N N . LEU A 1 85 ? -22.840 4.323 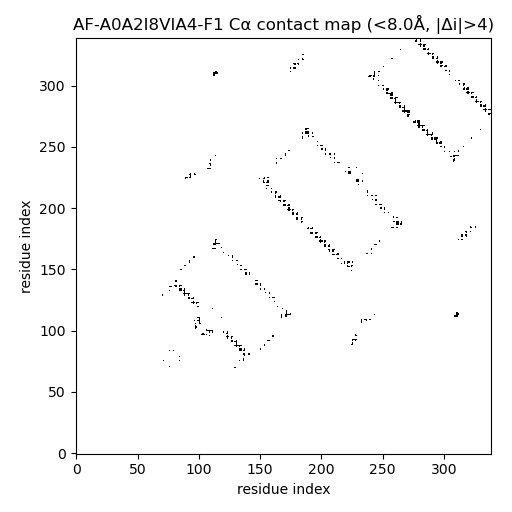29.412 1.00 94.56 85 LEU A N 1
ATOM 555 C CA . LEU A 1 85 ? -21.611 4.795 28.772 1.00 94.56 85 LEU A CA 1
ATOM 556 C C . LEU A 1 85 ? -20.809 3.650 28.145 1.00 94.56 85 LEU A C 1
ATOM 558 O O . LEU A 1 85 ? -20.314 3.791 27.027 1.00 94.56 85 LEU A O 1
ATOM 562 N N . LEU A 1 86 ? -20.711 2.508 28.829 1.00 93.81 86 LEU A N 1
ATOM 563 C CA . LEU A 1 86 ? -20.053 1.312 28.295 1.00 93.81 86 LEU A CA 1
ATOM 564 C C . LEU A 1 86 ? -20.853 0.702 27.134 1.00 93.81 86 LEU A C 1
ATOM 566 O O . LEU A 1 86 ? -20.267 0.268 26.142 1.00 93.81 86 LEU A O 1
ATOM 570 N N . ALA A 1 87 ? -22.188 0.706 27.211 1.00 94.12 87 ALA A N 1
ATOM 571 C CA . ALA A 1 87 ? -23.053 0.289 26.105 1.00 94.12 87 ALA A CA 1
ATOM 572 C C . ALA A 1 87 ? -22.888 1.198 24.875 1.00 94.12 87 ALA A C 1
ATOM 574 O O . ALA A 1 87 ? -22.668 0.698 23.773 1.00 94.12 87 ALA A O 1
ATOM 575 N N . LEU A 1 88 ? -22.897 2.522 25.072 1.00 94.81 88 LEU A N 1
ATOM 576 C CA . LEU A 1 88 ? -22.645 3.489 24.003 1.00 94.81 88 LEU A CA 1
ATOM 577 C C . LEU A 1 88 ? -21.259 3.283 23.381 1.00 94.81 88 LEU A C 1
ATOM 579 O O . LEU A 1 88 ? -21.121 3.326 22.163 1.00 94.81 88 LEU A O 1
ATOM 583 N N . SER A 1 89 ? -20.228 3.038 24.193 1.00 95.19 89 SER A N 1
ATOM 584 C CA . SER A 1 89 ? -18.877 2.790 23.684 1.00 95.19 89 SER A CA 1
ATOM 585 C C . SER A 1 89 ? -18.819 1.552 22.781 1.00 95.19 89 SER A C 1
ATOM 587 O O . SER A 1 89 ? -18.332 1.642 21.653 1.00 95.19 89 SER A O 1
ATOM 589 N N . ARG A 1 90 ? -19.403 0.427 23.218 1.00 94.81 90 ARG A N 1
ATOM 590 C CA . ARG A 1 90 ? -19.506 -0.812 22.422 1.00 94.81 90 ARG A CA 1
ATOM 591 C C . ARG A 1 90 ? -20.265 -0.614 21.119 1.00 94.81 90 ARG A C 1
ATOM 593 O O . ARG A 1 90 ? -19.843 -1.114 20.076 1.00 94.81 90 ARG A O 1
ATOM 600 N N . GLU A 1 91 ? -21.365 0.127 21.168 1.00 94.19 91 GLU A N 1
ATOM 601 C CA . GLU A 1 91 ? -22.143 0.456 19.979 1.00 94.19 91 GLU A CA 1
ATOM 602 C C . GLU A 1 91 ? -21.313 1.271 18.982 1.00 94.19 91 GLU A C 1
ATOM 604 O O . GLU A 1 91 ? -21.277 0.940 17.799 1.00 94.19 91 GLU A O 1
ATOM 609 N N . GLN A 1 92 ? -20.609 2.307 19.444 1.00 95.25 92 GLN A N 1
ATOM 610 C CA . GLN A 1 92 ? -19.777 3.125 18.562 1.00 95.25 92 GLN A CA 1
ATOM 611 C C . GLN A 1 92 ? -18.603 2.326 17.982 1.00 95.25 92 GLN A C 1
ATOM 613 O O . GLN A 1 92 ? -18.334 2.451 16.794 1.00 95.25 92 GLN A O 1
ATOM 618 N N . LEU A 1 93 ? -17.958 1.441 18.750 1.00 93.81 93 LEU A N 1
ATOM 619 C CA . LEU A 1 93 ? -16.941 0.533 18.200 1.00 93.81 93 LEU A CA 1
ATOM 620 C C . LEU A 1 93 ? -17.530 -0.430 17.162 1.00 93.81 93 LEU A C 1
ATOM 622 O O . LEU A 1 93 ? -16.895 -0.693 16.146 1.00 93.81 93 LEU A O 1
ATOM 626 N N . SER A 1 94 ? -18.758 -0.907 17.371 1.00 92.19 94 SER A N 1
ATOM 627 C CA . SER A 1 94 ? -19.448 -1.750 16.388 1.00 92.19 94 SER A CA 1
ATOM 628 C C . SER A 1 94 ? -19.720 -0.990 15.089 1.00 92.19 94 SER A C 1
ATOM 630 O O . SER A 1 94 ? -19.416 -1.491 14.010 1.00 92.19 94 SER A O 1
ATOM 632 N N . ARG A 1 95 ? -20.191 0.260 15.187 1.00 92.56 95 ARG A N 1
ATOM 633 C CA . ARG A 1 95 ? -20.365 1.145 14.025 1.00 92.56 95 ARG A CA 1
ATOM 634 C C . ARG A 1 95 ? -19.035 1.467 13.338 1.00 92.56 95 ARG A C 1
ATOM 636 O O . ARG A 1 95 ? -19.005 1.574 12.120 1.00 92.56 95 ARG A O 1
ATOM 643 N N . ALA A 1 96 ? -17.932 1.576 14.084 1.00 93.81 96 ALA A N 1
ATOM 644 C CA . ALA A 1 96 ? -16.601 1.748 13.503 1.00 93.81 96 ALA A CA 1
ATOM 645 C C . ALA A 1 96 ? -16.188 0.526 12.662 1.00 93.81 96 ALA A C 1
ATOM 647 O O . ALA A 1 96 ? -15.686 0.695 11.555 1.00 93.81 96 ALA A O 1
ATOM 648 N N . VAL A 1 97 ? -16.436 -0.697 13.144 1.00 91.56 97 VAL A N 1
ATOM 649 C CA . VAL A 1 97 ? -16.169 -1.932 12.381 1.00 91.56 97 VAL A CA 1
ATOM 650 C C . VAL A 1 97 ? -17.019 -1.991 11.107 1.00 91.56 97 VAL A C 1
ATOM 652 O O . VAL A 1 97 ? -16.481 -2.257 10.035 1.00 91.56 97 VAL A O 1
ATOM 655 N N . GLU A 1 98 ? -18.317 -1.690 11.207 1.00 90.69 98 GLU A N 1
ATOM 656 C CA . GLU A 1 98 ? -19.233 -1.643 10.054 1.00 90.69 98 GLU A CA 1
ATOM 657 C C . GLU A 1 98 ? -18.821 -0.564 9.0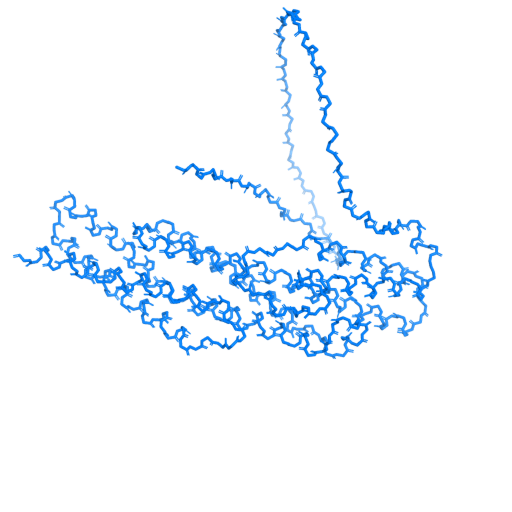31 1.00 90.69 98 GLU A C 1
ATOM 659 O O . GLU A 1 98 ? -18.869 -0.792 7.822 1.00 90.69 98 GLU A O 1
ATOM 664 N N . ALA A 1 99 ? -18.387 0.609 9.503 1.00 91.81 99 ALA A N 1
ATOM 665 C CA . ALA A 1 99 ? -17.890 1.683 8.648 1.00 91.81 99 ALA A CA 1
ATOM 666 C C . ALA A 1 99 ? -16.570 1.307 7.962 1.00 91.81 99 ALA A C 1
ATOM 668 O O . ALA A 1 99 ? -16.364 1.664 6.805 1.00 91.81 99 ALA A O 1
ATOM 669 N N . TYR A 1 100 ? -15.695 0.564 8.648 1.00 92.44 100 TYR A N 1
ATOM 670 C CA . TYR A 1 100 ? -14.412 0.139 8.096 1.00 92.44 100 TYR A CA 1
ATOM 671 C C . TYR A 1 100 ? -14.598 -0.792 6.896 1.00 92.44 100 TYR A C 1
ATOM 673 O O . TYR A 1 100 ? -13.917 -0.626 5.892 1.00 92.44 100 TYR A O 1
ATOM 681 N N . SER A 1 101 ? -15.507 -1.767 6.974 1.00 85.31 101 SER A N 1
ATOM 682 C CA . SER A 1 101 ? -15.730 -2.728 5.883 1.00 85.31 101 SER A CA 1
ATOM 683 C C . SER A 1 101 ? -16.521 -2.148 4.702 1.00 85.31 101 SER A C 1
ATOM 685 O O . SER A 1 101 ? -16.542 -2.749 3.628 1.00 85.31 101 SER A O 1
ATOM 687 N N . GLY A 1 102 ? -17.194 -1.002 4.877 1.00 75.25 102 GLY A N 1
ATOM 688 C CA . GLY A 1 102 ? -17.916 -0.267 3.827 1.00 75.25 102 GLY A CA 1
ATOM 689 C C . GLY A 1 102 ? -19.152 -0.971 3.244 1.00 75.25 102 GLY A C 1
ATOM 690 O O . GLY A 1 102 ? -19.889 -0.375 2.461 1.00 75.25 102 GLY A O 1
ATOM 691 N N . THR A 1 103 ? -19.411 -2.224 3.623 1.00 62.34 103 THR A N 1
ATOM 692 C CA . THR A 1 103 ? -20.467 -3.086 3.060 1.00 62.34 103 THR A CA 1
ATOM 693 C C . THR A 1 103 ? -21.604 -3.373 4.049 1.00 62.34 103 THR A C 1
ATOM 695 O O . THR A 1 103 ? -22.521 -4.136 3.748 1.00 62.34 103 THR A O 1
ATOM 698 N N . GLY A 1 104 ? -21.607 -2.708 5.210 1.00 59.50 104 GLY A N 1
ATOM 699 C CA . GLY A 1 104 ? -22.597 -2.916 6.266 1.00 59.50 104 GLY A CA 1
ATOM 700 C C . GLY A 1 104 ? -22.279 -4.142 7.129 1.00 59.50 104 GLY A C 1
ATOM 701 O O . GLY A 1 104 ? -21.124 -4.533 7.266 1.00 59.50 104 GLY A O 1
ATOM 702 N N . ARG A 1 105 ? -23.308 -4.750 7.737 1.00 56.59 105 ARG A N 1
ATOM 703 C CA . ARG A 1 105 ? -23.152 -5.805 8.764 1.00 56.59 105 ARG A CA 1
ATOM 704 C C . ARG A 1 105 ? -22.511 -7.112 8.303 1.00 56.59 105 ARG A C 1
ATOM 706 O O . ARG A 1 105 ? -22.036 -7.858 9.150 1.00 56.59 105 ARG A O 1
ATOM 713 N N . ASP A 1 106 ? -22.499 -7.378 7.002 1.00 63.25 106 ASP A N 1
ATOM 714 C CA . ASP A 1 106 ? -21.956 -8.622 6.444 1.00 63.25 106 ASP A CA 1
ATOM 715 C C . ASP A 1 106 ? -20.506 -8.467 5.947 1.00 63.25 106 ASP A C 1
ATOM 717 O O . ASP A 1 106 ? -19.907 -9.433 5.475 1.00 63.25 106 ASP A O 1
ATOM 721 N N . GLY A 1 107 ? -19.944 -7.258 6.044 1.00 70.56 107 GLY A N 1
ATOM 722 C CA . GLY A 1 107 ? -18.598 -6.939 5.586 1.00 70.56 107 GLY A CA 1
ATOM 723 C C . GLY A 1 107 ? -17.503 -7.407 6.530 1.00 70.56 107 GLY A C 1
ATOM 724 O O . GLY A 1 107 ? -17.567 -7.161 7.736 1.00 70.56 107 GLY A O 1
ATOM 725 N N . SER A 1 108 ? -16.447 -8.002 5.982 1.00 85.50 108 SER A N 1
ATOM 726 C CA . SER A 1 108 ? -15.236 -8.317 6.735 1.00 85.50 108 SER A CA 1
ATOM 727 C C . SER A 1 108 ? -14.267 -7.135 6.720 1.00 85.50 108 SER A C 1
ATOM 729 O O . SER A 1 108 ? -14.083 -6.468 5.703 1.00 85.50 108 SER A O 1
ATOM 731 N N . LEU A 1 109 ? -13.531 -6.930 7.818 1.00 90.12 109 LEU A N 1
ATOM 732 C CA . LEU A 1 109 ? -12.382 -6.012 7.834 1.00 90.12 109 LEU A CA 1
ATOM 733 C C . LEU A 1 109 ? -11.347 -6.357 6.748 1.00 90.12 109 LEU A C 1
ATOM 735 O O . LEU A 1 109 ? -10.579 -5.492 6.320 1.00 90.12 109 LEU A O 1
ATOM 739 N N . THR A 1 110 ? -11.309 -7.624 6.324 1.00 92.69 110 THR A N 1
ATOM 740 C CA . THR A 1 110 ? -10.384 -8.104 5.295 1.00 92.69 110 THR A CA 1
ATOM 741 C C . THR A 1 110 ? -10.796 -7.784 3.867 1.00 92.69 110 THR A C 1
ATOM 743 O O . THR A 1 110 ? -10.005 -8.008 2.955 1.00 92.69 110 THR A O 1
ATOM 746 N N . ASP A 1 111 ? -12.011 -7.277 3.664 1.00 92.25 111 ASP A N 1
ATOM 747 C CA . ASP A 1 111 ? -12.488 -6.891 2.334 1.00 92.25 111 ASP A CA 1
ATOM 748 C C . ASP A 1 111 ? -11.793 -5.610 1.854 1.00 92.25 111 ASP A C 1
ATOM 750 O O . ASP A 1 111 ? -11.568 -5.429 0.658 1.00 92.25 111 ASP A O 1
ATOM 754 N N . VAL A 1 112 ? -11.369 -4.756 2.794 1.00 94.62 112 VAL A N 1
ATOM 755 C CA . VAL A 1 112 ? -10.475 -3.632 2.508 1.00 94.62 112 VAL A CA 1
ATOM 756 C C . VAL A 1 112 ? -9.046 -4.155 2.395 1.00 94.62 112 VAL A C 1
ATOM 758 O O . VAL A 1 112 ? -8.457 -4.637 3.367 1.00 94.62 112 VAL A O 1
ATOM 761 N N . THR A 1 113 ? -8.487 -4.048 1.196 1.00 95.88 113 THR A N 1
ATOM 762 C CA . THR A 1 113 ? -7.114 -4.444 0.845 1.00 95.88 113 THR A CA 1
ATOM 763 C C . THR A 1 113 ? -6.337 -3.260 0.276 1.00 95.88 113 THR A C 1
ATOM 765 O O . THR A 1 113 ? -6.922 -2.212 -0.009 1.00 95.88 113 THR A O 1
ATOM 768 N N . ALA A 1 114 ? -5.032 -3.422 0.052 1.00 95.94 114 ALA A N 1
ATOM 769 C CA . ALA A 1 114 ? -4.219 -2.418 -0.640 1.00 95.94 114 ALA A CA 1
ATOM 770 C C . ALA A 1 114 ? -4.774 -1.995 -2.023 1.00 95.94 114 ALA A C 1
ATOM 772 O O . ALA A 1 114 ? -4.562 -0.861 -2.430 1.00 95.94 114 ALA A O 1
ATOM 773 N N . ALA A 1 115 ? -5.524 -2.861 -2.719 1.00 96.31 115 ALA A N 1
ATOM 774 C CA . ALA A 1 115 ? -6.141 -2.556 -4.018 1.00 96.31 115 ALA A CA 1
ATOM 775 C C . ALA A 1 115 ? -7.521 -1.884 -3.916 1.00 96.31 115 ALA A C 1
ATOM 777 O O . ALA A 1 115 ? -8.244 -1.796 -4.905 1.00 96.31 115 ALA A O 1
ATOM 778 N N . THR A 1 116 ? -7.941 -1.467 -2.721 1.00 94.69 116 THR A N 1
ATOM 779 C CA . THR A 1 116 ? -9.229 -0.788 -2.551 1.00 94.69 116 THR A CA 1
ATOM 780 C C . THR A 1 116 ? -9.172 0.588 -3.206 1.00 94.69 116 THR A C 1
ATOM 782 O O . THR A 1 116 ? -8.410 1.445 -2.765 1.00 94.69 116 THR A O 1
ATOM 785 N N . ASP A 1 117 ? -10.017 0.810 -4.216 1.00 86.19 117 ASP A N 1
ATOM 786 C CA . ASP A 1 117 ? -10.054 2.064 -4.984 1.00 86.19 117 ASP A CA 1
ATOM 787 C C . ASP A 1 117 ? -10.319 3.291 -4.097 1.00 86.19 117 ASP A C 1
ATOM 789 O O . ASP A 1 117 ? -9.730 4.357 -4.277 1.00 86.19 117 ASP A O 1
ATOM 793 N N . THR A 1 118 ? -11.235 3.150 -3.136 1.00 81.69 118 THR A N 1
ATOM 794 C CA . THR A 1 118 ? -11.623 4.221 -2.216 1.00 81.69 118 THR A CA 1
ATOM 795 C C . THR A 1 118 ? -11.861 3.665 -0.821 1.00 81.69 118 THR A C 1
ATOM 797 O O . THR A 1 118 ? -12.773 2.863 -0.621 1.00 81.69 118 THR A O 1
ATOM 800 N N . PHE A 1 119 ? -11.077 4.137 0.144 1.00 90.75 119 PHE A N 1
ATOM 801 C CA . PHE A 1 119 ? -11.272 3.892 1.568 1.00 90.75 119 PHE A CA 1
ATOM 802 C C . PHE A 1 119 ? -11.369 5.241 2.279 1.00 90.75 119 PHE A C 1
ATOM 804 O O . PHE A 1 119 ? -10.417 6.019 2.252 1.00 90.75 119 PHE A O 1
ATOM 811 N N . ASP A 1 120 ? -12.531 5.525 2.866 1.00 90.75 120 ASP A N 1
ATOM 812 C CA . ASP A 1 120 ? -12.766 6.743 3.638 1.00 90.75 120 ASP A CA 1
ATOM 813 C C . ASP A 1 120 ? -12.645 6.430 5.141 1.00 90.75 120 ASP A C 1
ATOM 815 O O . ASP A 1 120 ? -13.515 5.750 5.694 1.00 90.75 120 ASP A O 1
ATOM 819 N N . PRO A 1 121 ? -11.569 6.877 5.814 1.00 93.12 121 PRO A N 1
ATOM 820 C CA . PRO A 1 121 ? -11.377 6.618 7.233 1.00 93.12 121 PRO A CA 1
ATOM 821 C C . PRO A 1 121 ? -12.242 7.515 8.129 1.00 93.12 121 PRO A C 1
ATOM 823 O O . PRO A 1 121 ? -12.408 7.186 9.307 1.00 93.12 121 PRO A O 1
ATOM 826 N N . ASP A 1 122 ? -12.795 8.623 7.623 1.00 94.12 122 ASP A N 1
ATOM 827 C CA . ASP A 1 122 ? -13.440 9.649 8.453 1.00 94.12 122 ASP A CA 1
ATOM 828 C C . ASP A 1 122 ? -14.633 9.109 9.263 1.00 94.12 122 ASP A C 1
ATOM 830 O O . ASP A 1 122 ? -14.687 9.360 10.475 1.00 94.12 122 ASP A O 1
ATOM 834 N N . PRO A 1 123 ? -15.557 8.310 8.685 1.00 92.81 123 PRO A N 1
ATOM 835 C CA . PRO A 1 123 ? -16.653 7.719 9.450 1.00 92.81 123 PRO A CA 1
ATOM 836 C C . PRO A 1 123 ? -16.156 6.775 10.549 1.00 92.81 123 PRO A C 1
ATOM 838 O O . PRO A 1 123 ? -16.698 6.758 11.656 1.00 92.81 123 PRO A O 1
ATOM 841 N N . VAL A 1 124 ? -15.096 6.009 10.272 1.00 93.94 124 VAL A N 1
ATOM 842 C CA . VAL A 1 124 ? -14.507 5.088 11.250 1.00 93.94 124 VAL A CA 1
ATOM 843 C C . VAL A 1 124 ? -13.907 5.878 12.411 1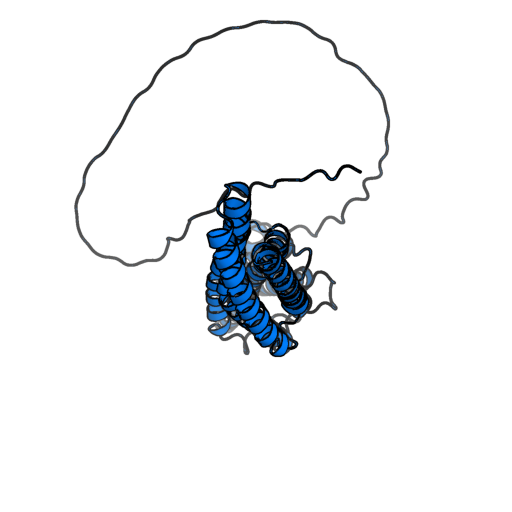.00 93.94 124 VAL A C 1
ATOM 845 O O . VAL A 1 124 ? -14.201 5.597 13.572 1.00 93.94 124 VAL A O 1
ATOM 84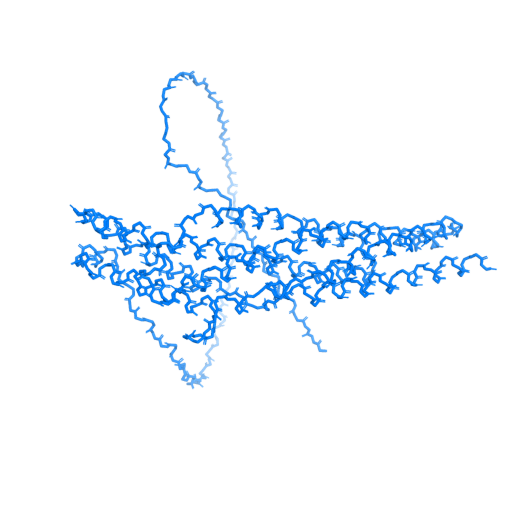8 N N . VAL A 1 125 ? -13.110 6.904 12.105 1.00 95.19 125 VAL A N 1
ATOM 849 C CA . VAL A 1 125 ? -12.438 7.757 13.095 1.00 95.19 125 VAL A CA 1
ATOM 850 C C . VAL A 1 125 ? -13.444 8.505 13.971 1.00 95.19 125 VAL A C 1
ATOM 852 O O . VAL A 1 125 ? -13.249 8.577 15.186 1.00 95.19 125 VAL A O 1
ATOM 855 N N . ASP A 1 126 ? -14.540 9.015 13.403 1.00 95.25 126 ASP A N 1
ATOM 856 C CA . ASP A 1 126 ? -15.606 9.664 14.177 1.00 95.25 126 ASP A CA 1
ATOM 857 C C . ASP A 1 126 ? -16.239 8.692 15.188 1.00 95.25 126 ASP A C 1
ATOM 859 O O . ASP A 1 126 ? -16.397 9.023 16.368 1.00 95.25 126 ASP A O 1
ATOM 863 N N . HIS A 1 127 ? -16.521 7.454 14.778 1.00 95.62 127 HIS A N 1
ATOM 864 C CA . HIS A 1 127 ? -17.028 6.425 15.685 1.00 95.62 127 HIS A CA 1
ATOM 865 C C . HIS A 1 127 ? -16.019 6.036 16.776 1.00 95.62 127 HIS A C 1
ATOM 867 O O . HIS A 1 127 ? -16.402 5.951 17.947 1.00 95.62 127 HIS A O 1
ATOM 873 N N . LEU A 1 128 ? -14.732 5.886 16.446 1.00 96.12 128 LEU A N 1
ATOM 874 C CA . LEU A 1 128 ? -13.675 5.640 17.439 1.00 96.12 128 LEU A CA 1
ATOM 875 C C . LEU A 1 128 ? -13.583 6.778 18.463 1.00 96.12 128 LEU A C 1
ATOM 877 O O . LEU A 1 128 ? -13.533 6.535 19.671 1.00 96.12 128 LEU A O 1
ATOM 881 N N . TYR A 1 129 ? -13.650 8.028 18.004 1.00 95.94 129 TYR A N 1
ATOM 882 C CA . TYR A 1 129 ? -13.641 9.197 18.879 1.00 95.94 129 TYR A CA 1
ATOM 883 C C . TYR A 1 129 ? -14.846 9.218 19.830 1.00 95.94 129 TYR A C 1
ATOM 885 O O . TYR A 1 129 ? -14.707 9.504 21.026 1.00 95.94 129 TYR A O 1
ATOM 893 N N . ARG A 1 130 ? -16.042 8.888 19.332 1.00 95.19 130 ARG A N 1
ATOM 894 C CA . ARG A 1 130 ? -17.259 8.799 20.156 1.00 95.19 130 ARG A CA 1
ATOM 895 C C . ARG A 1 130 ? -17.174 7.665 21.175 1.00 95.19 130 ARG A C 1
ATOM 897 O O . ARG A 1 130 ? -17.520 7.886 22.337 1.00 95.19 130 ARG A O 1
ATOM 904 N N . ALA A 1 131 ? -16.676 6.496 20.769 1.00 96.25 131 ALA A N 1
ATOM 905 C CA . ALA A 1 131 ? -16.454 5.360 21.660 1.00 96.25 131 ALA A CA 1
ATOM 906 C C . ALA A 1 131 ? -15.516 5.727 22.813 1.00 96.25 131 ALA A C 1
ATOM 908 O O . ALA A 1 131 ? -15.835 5.465 23.979 1.00 96.25 131 ALA A O 1
ATOM 909 N N . ARG A 1 132 ? -14.412 6.407 22.483 1.00 96.38 132 ARG A N 1
ATOM 910 C CA . ARG A 1 132 ? -13.428 6.909 23.438 1.00 96.38 132 ARG A CA 1
ATOM 911 C C . ARG A 1 132 ? -14.008 7.874 24.445 1.00 96.38 132 ARG A C 1
ATOM 913 O O . ARG A 1 132 ? -13.879 7.673 25.650 1.00 96.38 132 ARG A O 1
ATOM 920 N N . ARG A 1 133 ? -14.726 8.891 23.974 1.00 95.88 133 ARG A N 1
ATOM 921 C CA . ARG A 1 133 ? -15.375 9.855 24.872 1.00 95.88 133 ARG A CA 1
ATOM 922 C C . ARG A 1 133 ? -16.346 9.193 25.846 1.00 95.88 133 ARG A C 1
ATOM 924 O O . ARG A 1 133 ? -16.485 9.685 26.968 1.00 95.88 133 ARG A O 1
ATOM 931 N N . ALA A 1 134 ? -17.022 8.125 25.423 1.00 94.62 134 ALA A N 1
ATOM 932 C CA . ALA A 1 134 ? -17.951 7.383 26.262 1.00 94.62 134 ALA A CA 1
ATOM 933 C C . ALA A 1 134 ? -17.219 6.575 27.346 1.00 94.62 134 ALA A C 1
ATOM 935 O O . ALA A 1 134 ? -17.517 6.765 28.527 1.00 94.62 134 ALA A O 1
ATOM 936 N N . TYR A 1 135 ? -16.216 5.760 26.994 1.00 94.12 135 TYR A N 1
ATOM 937 C CA . TYR A 1 135 ? -15.494 4.978 28.006 1.00 94.12 135 TYR A CA 1
ATOM 938 C C . TYR A 1 135 ? -14.614 5.862 28.916 1.00 94.12 135 TYR A C 1
ATOM 940 O O . TYR A 1 135 ? -14.498 5.570 30.098 1.00 94.12 135 TYR A O 1
ATOM 948 N N . GLU A 1 136 ? -14.074 6.998 28.448 1.00 94.06 136 GLU A N 1
ATOM 949 C CA . GLU A 1 136 ? -13.365 7.977 29.304 1.00 94.06 136 GLU A CA 1
ATOM 950 C C . GLU A 1 136 ? -14.326 8.728 30.251 1.00 94.06 136 GLU A C 1
ATOM 952 O O . GLU A 1 136 ? -13.944 9.248 31.305 1.00 94.06 136 GLU A O 1
ATOM 957 N N . ALA A 1 137 ? -15.601 8.864 29.874 1.00 92.94 137 ALA A N 1
ATOM 958 C CA . ALA A 1 137 ? -16.630 9.357 30.785 1.00 92.94 137 ALA A CA 1
ATOM 959 C C . ALA A 1 137 ? -17.022 8.296 31.820 1.00 92.94 137 ALA A C 1
ATOM 961 O O . ALA A 1 137 ? -17.306 8.676 32.956 1.00 92.94 137 ALA A O 1
ATOM 962 N N . ALA A 1 138 ? -17.010 7.012 31.445 1.00 91.75 138 ALA A N 1
ATOM 963 C CA . ALA A 1 138 ? -17.215 5.896 32.363 1.00 91.75 138 ALA A CA 1
ATOM 964 C C . ALA A 1 138 ? -16.051 5.775 33.356 1.00 91.75 138 ALA A C 1
ATOM 966 O O . ALA A 1 138 ? -16.303 5.686 34.550 1.00 91.75 138 ALA A O 1
ATOM 967 N N . ASP A 1 139 ? -14.805 5.882 32.887 1.00 92.06 139 ASP A N 1
ATOM 968 C CA . ASP A 1 139 ? -13.578 5.813 33.697 1.00 92.06 139 ASP A CA 1
ATOM 969 C C . ASP A 1 139 ? -13.582 6.838 34.837 1.00 92.06 139 ASP A C 1
ATOM 971 O O . ASP A 1 139 ? -13.408 6.510 36.005 1.00 92.06 139 ASP A O 1
ATOM 975 N N . ARG A 1 140 ? -13.941 8.089 34.527 1.00 90.56 140 ARG A N 1
ATOM 976 C CA . ARG A 1 140 ? -14.055 9.167 35.527 1.00 90.56 140 ARG A CA 1
ATOM 977 C C . ARG A 1 140 ? -15.133 8.937 36.587 1.00 90.56 140 ARG A C 1
ATOM 979 O O . ARG A 1 140 ? -15.139 9.639 37.598 1.00 90.56 140 ARG A O 1
ATOM 986 N N . GLN A 1 141 ? -16.074 8.036 36.326 1.00 87.06 141 GLN A N 1
ATOM 987 C CA . GLN A 1 141 ? -17.144 7.654 37.246 1.00 87.06 141 GLN A CA 1
ATOM 988 C C . GLN A 1 141 ? -16.889 6.282 37.897 1.00 87.06 141 GLN A C 1
ATOM 990 O O . GLN A 1 141 ? -17.542 5.963 38.891 1.00 87.06 141 GLN A O 1
ATOM 995 N N . GLY A 1 142 ? -15.992 5.471 37.326 1.00 67.88 142 GLY A N 1
ATOM 996 C CA . GLY A 1 142 ? -15.802 4.053 37.614 1.00 67.88 142 GLY A CA 1
ATOM 997 C C . GLY A 1 142 ? -14.977 3.811 38.874 1.00 67.88 142 GLY A C 1
ATOM 998 O O . GLY A 1 142 ? -13.933 4.420 39.072 1.00 67.88 142 GLY A O 1
ATOM 999 N N . LEU A 1 143 ? -15.480 2.933 39.748 1.00 73.69 143 LEU A N 1
ATOM 1000 C CA . LEU A 1 143 ? -14.967 2.698 41.108 1.00 73.69 143 LEU A CA 1
ATOM 1001 C C . LEU A 1 143 ? -14.622 1.217 41.382 1.00 73.69 143 LEU A C 1
ATOM 1003 O O . LEU A 1 143 ? -14.336 0.868 42.528 1.00 73.69 143 LEU A O 1
ATOM 1007 N N . SER A 1 144 ? -14.701 0.335 40.377 1.00 87.12 144 SER A N 1
ATOM 1008 C CA . SER A 1 144 ? -14.499 -1.115 40.532 1.00 87.12 144 SER A CA 1
ATOM 1009 C C . SER A 1 144 ? -13.584 -1.706 39.459 1.00 87.12 144 SER A C 1
ATOM 1011 O O . SER A 1 144 ? -13.611 -1.286 38.303 1.00 87.12 144 SER A O 1
ATOM 1013 N N . ALA A 1 145 ? -12.840 -2.749 39.836 1.00 87.69 145 ALA A N 1
ATOM 1014 C CA . ALA A 1 145 ? -11.878 -3.427 38.969 1.00 87.69 145 ALA A CA 1
ATOM 1015 C C . ALA A 1 145 ? -12.518 -4.041 37.710 1.00 87.69 145 ALA A C 1
ATOM 1017 O O . ALA A 1 145 ? -11.888 -4.071 36.658 1.00 87.69 145 ALA A O 1
ATOM 1018 N N . GLU A 1 146 ? -13.773 -4.499 37.781 1.00 86.94 146 GLU A N 1
ATOM 1019 C CA . GLU A 1 146 ? -14.487 -5.028 36.612 1.00 86.94 146 GLU A CA 1
ATOM 1020 C C . GLU A 1 146 ? -14.737 -3.950 35.545 1.00 86.94 146 GLU A C 1
ATOM 1022 O O . GLU A 1 146 ? -14.628 -4.227 34.354 1.00 86.94 146 GLU A O 1
ATOM 1027 N N . ILE A 1 147 ? -15.034 -2.715 35.967 1.00 89.12 147 ILE A N 1
ATOM 1028 C CA . ILE A 1 147 ? -15.261 -1.583 35.056 1.00 89.12 147 ILE A CA 1
ATOM 1029 C C . ILE A 1 147 ? -13.929 -1.153 34.437 1.00 89.12 147 ILE A C 1
ATOM 1031 O O . ILE A 1 147 ? -13.866 -0.897 33.238 1.00 89.12 147 ILE A O 1
ATOM 1035 N N . GLU A 1 148 ? -12.860 -1.114 35.237 1.00 90.06 148 GLU A N 1
ATOM 1036 C CA . GLU A 1 148 ? -11.508 -0.818 34.751 1.00 90.06 148 GLU A CA 1
ATOM 1037 C C . GLU A 1 148 ? -11.043 -1.839 33.699 1.00 90.06 148 GLU A C 1
ATOM 1039 O O . GLU A 1 148 ? -10.457 -1.458 32.682 1.00 90.06 148 GLU A O 1
ATOM 1044 N N . ASP A 1 149 ? -11.336 -3.129 33.898 1.00 89.19 149 ASP A N 1
ATOM 1045 C CA . ASP A 1 149 ? -10.998 -4.172 32.927 1.00 89.19 149 ASP A CA 1
ATOM 1046 C C . ASP A 1 149 ? -11.822 -4.040 31.636 1.00 89.19 149 ASP A C 1
ATOM 1048 O O . ASP A 1 149 ? -11.246 -4.084 30.549 1.00 89.19 149 ASP A O 1
ATOM 1052 N N . GLU A 1 150 ? -13.134 -3.785 31.717 1.00 90.31 150 GLU A N 1
ATOM 1053 C CA . GLU A 1 150 ? -13.966 -3.547 30.524 1.00 90.31 150 GLU A CA 1
ATOM 1054 C C . GLU A 1 150 ? -13.485 -2.316 29.735 1.00 90.31 150 GLU A C 1
ATOM 1056 O O . GLU A 1 150 ? -13.323 -2.390 28.516 1.00 90.31 150 GLU A O 1
ATOM 1061 N N . ILE A 1 151 ? -13.158 -1.209 30.409 1.00 91.56 151 ILE A N 1
ATOM 1062 C CA . ILE A 1 151 ? -12.594 -0.006 29.772 1.00 91.56 151 ILE A CA 1
ATOM 1063 C C . ILE A 1 151 ? -11.240 -0.311 29.124 1.00 91.56 151 ILE A C 1
ATOM 1065 O O . ILE A 1 151 ? -10.990 0.100 27.990 1.00 91.56 151 ILE A O 1
ATOM 1069 N N . SER A 1 152 ? -10.374 -1.072 29.800 1.00 89.88 152 SER A N 1
ATOM 1070 C CA . SER A 1 152 ? -9.093 -1.510 29.235 1.00 89.88 152 SER A CA 1
ATOM 1071 C C . SER A 1 152 ? -9.280 -2.364 27.980 1.00 89.88 152 SER A C 1
ATOM 1073 O O . SER A 1 152 ? -8.477 -2.269 27.048 1.00 89.88 152 SER A O 1
ATOM 1075 N N . GLN A 1 153 ? -10.315 -3.204 27.942 1.00 90.06 153 GLN A N 1
ATOM 1076 C CA . GLN A 1 153 ? -10.653 -4.015 26.776 1.00 90.06 153 GLN A CA 1
ATOM 1077 C C . GLN A 1 153 ? -11.225 -3.156 25.637 1.00 90.06 153 GLN A C 1
ATOM 1079 O O . GLN A 1 153 ? -10.808 -3.346 24.502 1.00 90.06 153 GLN A O 1
ATOM 1084 N N . LEU A 1 154 ? -12.081 -2.167 25.918 1.00 92.31 154 LEU A N 1
ATOM 1085 C CA . LEU A 1 154 ? -12.600 -1.213 24.920 1.00 92.31 154 LEU A CA 1
ATOM 1086 C C . LEU A 1 154 ? -11.504 -0.323 24.312 1.00 92.31 154 LEU A C 1
ATOM 1088 O O . LEU A 1 154 ? -11.468 -0.120 23.096 1.00 92.31 154 LEU A O 1
ATOM 1092 N N . GLY A 1 155 ? -10.586 0.187 25.139 1.00 91.44 155 GLY A N 1
ATOM 1093 C CA . GLY A 1 155 ? -9.418 0.942 24.670 1.00 91.44 155 GLY A CA 1
ATOM 1094 C C . GLY A 1 155 ? -8.504 0.071 23.803 1.00 91.44 155 GLY A C 1
ATOM 1095 O O . GLY A 1 155 ? -8.074 0.483 22.725 1.00 91.44 155 GLY A O 1
ATOM 1096 N N . ARG A 1 156 ? -8.332 -1.196 24.200 1.00 90.12 156 ARG A N 1
ATOM 1097 C CA . ARG A 1 156 ? -7.800 -2.266 23.351 1.00 90.12 156 ARG A CA 1
ATOM 1098 C C . ARG A 1 156 ? -8.830 -2.791 22.342 1.00 90.12 156 ARG A C 1
ATOM 1100 O O . ARG A 1 156 ? -8.833 -3.971 22.071 1.00 90.12 156 ARG A O 1
ATOM 1107 N N . VAL A 1 157 ? -9.734 -2.001 21.795 1.00 90.94 157 VAL A N 1
ATOM 1108 C CA . VAL A 1 157 ? -10.432 -2.300 20.528 1.00 90.94 157 VAL A CA 1
ATOM 1109 C C . VAL A 1 157 ? -10.274 -1.100 19.619 1.00 90.94 157 VAL A C 1
ATOM 1111 O O . VAL A 1 157 ? -9.891 -1.240 18.456 1.00 90.94 157 VAL A O 1
ATOM 1114 N N . GLU A 1 158 ? -10.449 0.087 20.195 1.00 93.44 158 GLU A N 1
ATOM 1115 C CA . GLU A 1 158 ? -10.136 1.353 19.546 1.00 93.44 158 GLU A CA 1
ATOM 1116 C C . GLU A 1 158 ? -8.705 1.394 18.999 1.00 93.44 158 GLU A C 1
ATOM 1118 O O . GLU A 1 158 ? -8.510 1.744 17.836 1.00 93.44 158 GLU A O 1
ATOM 1123 N N . GLU A 1 159 ? -7.701 1.029 19.802 1.00 92.69 159 GLU A N 1
ATOM 1124 C CA . GLU A 1 159 ? -6.300 1.131 19.386 1.00 92.69 159 GLU A CA 1
ATOM 1125 C C . GLU A 1 159 ? -5.994 0.263 18.153 1.00 92.69 159 GLU A C 1
ATOM 1127 O O . GLU A 1 159 ? -5.300 0.713 17.245 1.00 92.69 159 GLU A O 1
ATOM 1132 N N . PHE A 1 160 ? -6.555 -0.943 18.066 1.00 92.25 160 PHE A N 1
ATOM 1133 C CA . PHE A 1 160 ? -6.384 -1.844 16.928 1.00 92.25 160 PHE A CA 1
ATOM 1134 C C . PHE A 1 160 ? -7.056 -1.290 15.694 1.00 92.25 160 PHE A C 1
ATOM 1136 O O . PHE A 1 160 ? -6.446 -1.320 14.630 1.00 92.25 160 PHE A O 1
ATOM 1143 N N . LEU A 1 161 ? -8.285 -0.785 15.817 1.00 93.62 161 LEU A N 1
ATOM 1144 C CA . LEU A 1 161 ? -8.980 -0.187 14.683 1.00 93.62 161 LEU A CA 1
ATOM 1145 C C . LEU A 1 161 ? -8.215 1.040 14.186 1.00 93.62 161 LEU A C 1
ATOM 1147 O O . LEU A 1 161 ? -7.983 1.152 12.987 1.00 93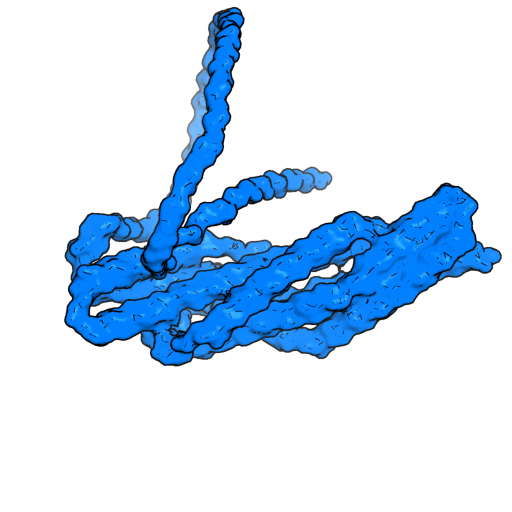.62 161 LEU A O 1
ATOM 1151 N N . ARG A 1 162 ? -7.713 1.891 15.088 1.00 95.00 162 ARG A N 1
ATOM 1152 C CA . ARG A 1 162 ? -6.874 3.041 14.729 1.00 95.00 162 ARG A CA 1
ATOM 1153 C C . ARG A 1 162 ? -5.602 2.618 13.989 1.00 95.00 162 ARG A C 1
ATOM 1155 O O . ARG A 1 162 ? -5.347 3.114 12.899 1.00 95.00 162 ARG A O 1
ATOM 1162 N N . LEU A 1 163 ? -4.835 1.676 14.539 1.00 95.00 163 LEU A N 1
ATOM 1163 C CA . LEU A 1 163 ? -3.618 1.169 13.891 1.00 95.00 163 LEU A CA 1
ATOM 1164 C C . LEU A 1 163 ? -3.931 0.456 12.563 1.00 95.00 163 LEU A C 1
ATOM 1166 O O . LEU A 1 163 ? -3.168 0.566 11.608 1.00 95.00 163 LEU A O 1
ATOM 1170 N N . SER A 1 164 ? -5.066 -0.238 12.470 1.00 95.12 164 SER A N 1
ATOM 1171 C CA . SER A 1 164 ? -5.511 -0.896 11.235 1.00 95.12 164 SER A CA 1
ATOM 1172 C C . SER A 1 164 ? -5.891 0.109 10.151 1.00 95.12 164 SER A C 1
ATOM 1174 O O . SER A 1 164 ? -5.635 -0.150 8.980 1.00 95.12 164 SER A O 1
ATOM 1176 N N . ILE A 1 165 ? -6.498 1.242 10.517 1.00 95.75 165 ILE A N 1
ATOM 1177 C CA . ILE A 1 165 ? -6.771 2.357 9.600 1.00 95.75 165 ILE A CA 1
ATOM 1178 C C . ILE A 1 165 ? -5.450 2.950 9.115 1.00 95.75 165 ILE A C 1
ATOM 1180 O O . ILE A 1 165 ? -5.237 3.033 7.908 1.00 95.75 165 ILE A O 1
ATOM 1184 N N . ASP A 1 166 ? -4.553 3.298 10.043 1.00 96.00 166 ASP A N 1
ATOM 1185 C CA . ASP A 1 166 ? -3.260 3.913 9.731 1.00 96.00 166 ASP A CA 1
ATOM 1186 C C . ASP A 1 166 ? -2.453 3.036 8.753 1.00 96.00 166 ASP A C 1
ATOM 1188 O O . ASP A 1 166 ? -1.984 3.520 7.721 1.00 96.00 166 ASP A O 1
ATOM 1192 N N . ALA A 1 167 ? -2.351 1.729 9.024 1.00 96.69 167 ALA A N 1
ATOM 1193 C CA . ALA A 1 167 ? -1.668 0.782 8.144 1.00 96.69 167 ALA A CA 1
ATOM 1194 C C . ALA A 1 167 ? -2.372 0.637 6.785 1.00 96.69 167 ALA A C 1
ATOM 1196 O O . ALA A 1 167 ? -1.714 0.651 5.747 1.00 96.69 167 ALA A O 1
ATOM 1197 N N . GLN A 1 168 ? -3.704 0.520 6.766 1.00 97.12 168 GLN A N 1
ATOM 1198 C CA . GLN A 1 168 ? -4.450 0.304 5.525 1.00 97.12 168 GLN A CA 1
ATOM 1199 C C . GLN A 1 168 ? -4.377 1.503 4.577 1.00 97.12 168 GLN A C 1
ATOM 1201 O O . GLN A 1 168 ? -4.222 1.311 3.372 1.00 97.12 168 GLN A O 1
ATOM 1206 N N . VAL A 1 169 ? -4.449 2.726 5.109 1.00 96.75 169 VAL A N 1
ATOM 1207 C CA . VAL A 1 169 ? -4.284 3.955 4.319 1.00 96.75 169 VAL A CA 1
ATOM 1208 C C . VAL A 1 169 ? -2.899 3.984 3.677 1.00 96.75 169 VAL A C 1
ATOM 1210 O O . VAL A 1 169 ? -2.786 4.201 2.472 1.00 96.75 169 VAL A O 1
ATOM 1213 N N . LEU A 1 170 ? -1.845 3.700 4.448 1.00 97.56 170 LEU A N 1
ATOM 1214 C CA . LEU A 1 170 ? -0.478 3.659 3.922 1.00 97.56 170 LEU A CA 1
ATOM 1215 C C . LEU A 1 170 ? -0.310 2.595 2.828 1.00 97.56 170 LEU A C 1
ATOM 1217 O O . LEU A 1 170 ? 0.333 2.872 1.816 1.00 97.56 170 LEU A O 1
ATOM 1221 N N . LEU A 1 171 ? -0.907 1.413 2.998 1.00 97.88 171 LEU A N 1
ATOM 1222 C CA . LEU A 1 171 ? -0.865 0.327 2.013 1.00 97.88 171 LEU A CA 1
ATOM 1223 C C . LEU A 1 171 ? -1.601 0.680 0.713 1.00 97.88 171 LEU A C 1
ATOM 1225 O O . LEU A 1 171 ? -1.060 0.436 -0.365 1.00 97.88 171 LEU A O 1
ATOM 1229 N N . ILE A 1 172 ? -2.786 1.294 0.798 1.00 97.56 172 ILE A N 1
ATOM 1230 C CA . ILE A 1 172 ? -3.542 1.764 -0.379 1.00 97.56 172 ILE A CA 1
ATOM 1231 C C . ILE A 1 172 ? -2.761 2.855 -1.117 1.00 97.56 172 ILE A C 1
ATOM 1233 O O . ILE A 1 172 ? -2.608 2.816 -2.337 1.00 97.56 172 ILE A O 1
ATOM 1237 N N . GLU A 1 173 ? -2.207 3.826 -0.393 1.00 97.31 173 GLU A N 1
ATOM 1238 C CA . GLU A 1 173 ? -1.404 4.873 -1.022 1.00 97.31 173 GLU A CA 1
ATOM 1239 C C . GLU A 1 173 ? -0.116 4.326 -1.656 1.00 97.31 173 GLU A C 1
ATOM 1241 O O . GLU A 1 173 ? 0.289 4.800 -2.719 1.00 97.31 173 GLU A O 1
ATOM 1246 N N . ALA A 1 174 ? 0.524 3.331 -1.035 1.00 97.69 174 ALA A N 1
ATOM 1247 C CA . ALA A 1 174 ? 1.681 2.657 -1.613 1.00 97.69 174 ALA A CA 1
ATOM 1248 C C . ALA A 1 174 ? 1.299 1.896 -2.889 1.00 97.69 174 ALA A C 1
ATOM 1250 O O . ALA A 1 174 ? 2.003 2.009 -3.889 1.00 97.69 174 ALA A O 1
ATOM 1251 N N . HIS A 1 175 ? 0.164 1.191 -2.895 1.00 98.00 175 HIS A N 1
ATOM 1252 C CA . HIS A 1 175 ? -0.375 0.548 -4.095 1.00 98.00 175 HIS A CA 1
ATOM 1253 C C . HIS A 1 175 ? -0.570 1.556 -5.239 1.00 98.00 175 HIS A C 1
ATOM 1255 O O . HIS A 1 175 ? -0.079 1.332 -6.345 1.00 98.00 175 HIS A O 1
ATOM 1261 N N . ASN A 1 176 ? -1.185 2.707 -4.961 1.00 97.44 176 ASN A N 1
ATOM 1262 C CA . ASN A 1 176 ? -1.381 3.772 -5.951 1.00 97.44 176 ASN A CA 1
ATOM 1263 C C . ASN A 1 176 ? -0.054 4.344 -6.480 1.00 97.44 176 ASN A C 1
ATOM 1265 O O . ASN A 1 176 ? 0.079 4.643 -7.668 1.00 97.44 176 ASN A O 1
ATOM 1269 N N . ASP A 1 177 ? 0.957 4.482 -5.621 1.00 98.19 177 ASP A N 1
ATOM 1270 C CA . ASP A 1 177 ? 2.284 4.913 -6.060 1.00 98.19 177 ASP A CA 1
ATOM 1271 C C . ASP A 1 177 ? 2.964 3.866 -6.951 1.00 98.19 177 ASP A C 1
ATOM 1273 O O . ASP A 1 177 ? 3.585 4.237 -7.949 1.00 98.19 177 ASP A O 1
ATOM 1277 N N . LEU A 1 178 ? 2.791 2.571 -6.664 1.00 98.19 178 LEU A N 1
ATOM 1278 C CA . LEU A 1 178 ? 3.278 1.481 -7.514 1.00 98.19 178 LEU A CA 1
ATOM 1279 C C . LEU A 1 178 ? 2.597 1.469 -8.892 1.00 98.19 178 LEU A C 1
ATOM 1281 O O . LEU A 1 178 ? 3.274 1.257 -9.899 1.00 98.19 178 LEU A O 1
ATOM 1285 N N . GLU A 1 179 ? 1.298 1.761 -8.982 1.00 98.06 179 GLU A N 1
ATOM 1286 C CA . GLU A 1 179 ? 0.625 1.968 -10.276 1.00 98.06 179 GLU A CA 1
ATOM 1287 C C . GLU A 1 179 ? 1.217 3.162 -11.042 1.00 98.06 179 GLU A C 1
ATOM 1289 O O . GLU A 1 179 ? 1.426 3.116 -12.261 1.00 98.06 179 GLU A O 1
ATOM 1294 N N . GLY A 1 180 ? 1.574 4.227 -10.325 1.00 97.94 180 GLY A N 1
ATOM 1295 C CA . GLY A 1 180 ? 2.328 5.338 -10.894 1.00 97.94 180 GLY A CA 1
ATOM 1296 C C . GLY A 1 180 ? 3.712 4.913 -11.408 1.00 97.94 180 GLY A C 1
ATOM 1297 O O . GLY A 1 180 ? 4.142 5.380 -12.466 1.00 97.94 180 GLY A O 1
ATOM 1298 N N . VAL A 1 181 ? 4.405 4.000 -10.716 1.00 98.44 181 VAL A N 1
ATOM 1299 C CA . VAL A 1 181 ? 5.691 3.445 -11.174 1.00 98.44 181 VAL A CA 1
ATOM 1300 C C . VAL A 1 181 ? 5.517 2.662 -12.477 1.00 98.44 181 VAL A C 1
ATOM 1302 O O . VAL A 1 181 ? 6.347 2.827 -13.371 1.00 98.44 181 VAL A O 1
ATOM 1305 N N . VAL A 1 182 ? 4.434 1.886 -12.643 1.00 98.44 182 VAL A N 1
ATOM 1306 C CA . VAL A 1 182 ? 4.103 1.226 -13.929 1.00 98.44 182 VAL A CA 1
ATOM 1307 C C . VAL A 1 182 ? 4.093 2.260 -15.055 1.00 98.44 182 VAL A C 1
ATOM 1309 O O . VAL A 1 182 ? 4.819 2.121 -16.041 1.00 98.44 182 VAL A O 1
ATOM 1312 N N . THR A 1 183 ? 3.351 3.349 -14.855 1.00 98.31 183 THR A N 1
ATOM 1313 C CA . THR A 1 183 ? 3.249 4.452 -15.820 1.00 98.31 183 THR A CA 1
ATOM 1314 C C . THR A 1 183 ? 4.624 5.074 -16.108 1.00 98.31 183 THR A C 1
ATOM 1316 O O . THR A 1 183 ? 4.993 5.297 -17.262 1.00 98.31 183 THR A O 1
ATOM 1319 N N . ALA A 1 184 ? 5.436 5.317 -15.078 1.00 97.94 184 ALA A N 1
ATOM 1320 C CA . ALA A 1 184 ? 6.771 5.889 -15.244 1.00 97.94 184 ALA A CA 1
ATOM 1321 C C . ALA A 1 184 ? 7.725 4.963 -16.025 1.00 97.94 184 ALA A C 1
ATOM 1323 O O . ALA A 1 184 ? 8.516 5.438 -16.845 1.00 97.94 184 ALA A O 1
ATOM 1324 N N . ILE A 1 185 ? 7.629 3.643 -15.832 1.00 98.31 185 ILE A N 1
ATOM 1325 C CA . ILE A 1 185 ? 8.379 2.653 -16.617 1.00 98.31 185 ILE A CA 1
ATOM 1326 C C . ILE A 1 185 ? 7.948 2.715 -18.084 1.00 98.31 185 ILE A C 1
ATOM 1328 O O . ILE A 1 185 ? 8.804 2.803 -18.968 1.00 98.31 185 ILE A O 1
ATOM 1332 N N . GLU A 1 186 ? 6.641 2.726 -18.355 1.00 97.88 186 GLU A N 1
ATOM 1333 C CA . GLU A 1 186 ? 6.073 2.787 -19.708 1.00 97.88 186 GLU A CA 1
ATOM 1334 C C . GLU A 1 186 ? 6.537 4.021 -20.494 1.00 97.88 186 GLU A C 1
ATOM 1336 O O . GLU A 1 186 ? 6.904 3.917 -21.673 1.00 97.88 186 GLU A O 1
ATOM 1341 N N . PHE A 1 187 ? 6.597 5.181 -19.841 1.00 97.56 187 PHE A N 1
ATOM 1342 C CA . PHE A 1 187 ? 7.057 6.426 -20.461 1.00 97.56 187 PHE A CA 1
ATOM 1343 C C . PHE A 1 187 ? 8.573 6.634 -20.404 1.00 97.56 187 PHE A C 1
ATOM 1345 O O . PHE A 1 187 ? 9.083 7.563 -21.032 1.00 97.56 187 PHE A O 1
ATOM 1352 N N . VAL A 1 188 ? 9.310 5.733 -19.747 1.00 96.62 188 VAL A N 1
ATOM 1353 C CA . VAL A 1 188 ? 10.757 5.849 -19.518 1.00 96.62 188 VAL A CA 1
ATOM 1354 C C . VAL A 1 188 ? 11.090 7.172 -18.807 1.00 96.62 188 VAL A C 1
ATOM 1356 O O . VAL A 1 188 ? 11.980 7.915 -19.222 1.00 96.62 188 VAL A O 1
ATOM 1359 N N . ASP A 1 189 ? 10.342 7.473 -17.744 1.00 98.12 189 ASP A N 1
ATOM 1360 C CA . ASP A 1 189 ? 10.499 8.663 -16.905 1.00 98.12 189 ASP A CA 1
ATOM 1361 C C . ASP A 1 189 ? 11.245 8.314 -15.600 1.00 98.12 189 ASP A C 1
ATOM 1363 O O . ASP A 1 189 ? 10.646 7.795 -14.652 1.00 98.12 189 ASP A O 1
ATOM 1367 N N . PRO A 1 190 ? 12.562 8.579 -15.523 1.00 97.00 190 PRO A N 1
ATOM 1368 C CA . PRO A 1 190 ? 13.359 8.205 -14.362 1.00 97.00 190 PRO A CA 1
ATOM 1369 C C . PRO A 1 190 ? 13.089 9.062 -13.125 1.00 97.00 190 PRO A C 1
ATOM 1371 O O . PRO A 1 190 ? 13.337 8.591 -12.015 1.00 97.00 190 PRO A O 1
ATOM 1374 N N . GLU A 1 191 ? 12.626 10.303 -13.290 1.00 97.56 191 GLU A N 1
ATOM 1375 C CA . GLU A 1 191 ? 12.358 11.196 -12.159 1.00 97.56 191 GLU A CA 1
ATOM 1376 C C . GLU A 1 191 ? 11.093 10.742 -11.434 1.00 97.56 191 GLU A C 1
ATOM 1378 O O . GLU A 1 191 ? 11.127 10.519 -10.220 1.00 97.56 191 GLU A O 1
ATOM 1383 N N . SER A 1 192 ? 10.021 10.491 -12.191 1.00 97.88 192 SER A N 1
ATOM 1384 C CA . SER A 1 192 ? 8.777 9.948 -11.643 1.00 97.88 192 SER A CA 1
ATOM 1385 C C . SER A 1 192 ? 8.974 8.543 -11.071 1.00 97.88 192 SER A C 1
ATOM 1387 O O . SER A 1 192 ? 8.552 8.290 -9.945 1.00 97.88 192 SER A O 1
ATOM 1389 N N . ALA A 1 193 ? 9.670 7.642 -11.782 1.00 96.81 193 ALA A N 1
ATOM 1390 C CA . ALA A 1 193 ? 9.903 6.273 -11.305 1.00 96.81 193 ALA A CA 1
ATOM 1391 C C . ALA A 1 193 ? 10.637 6.255 -9.957 1.00 96.81 193 ALA A C 1
ATOM 1393 O O . ALA A 1 193 ? 10.240 5.531 -9.043 1.00 96.81 193 ALA A O 1
ATOM 1394 N N . ARG A 1 194 ? 11.675 7.089 -9.809 1.00 97.62 194 ARG A N 1
ATOM 1395 C CA . ARG A 1 194 ? 12.408 7.223 -8.550 1.00 97.62 194 ARG A CA 1
ATOM 1396 C C . ARG A 1 194 ? 11.537 7.830 -7.457 1.00 97.62 194 ARG A C 1
ATOM 1398 O O . ARG A 1 194 ? 11.420 7.240 -6.393 1.00 97.62 194 ARG A O 1
ATOM 1405 N N . SER A 1 195 ? 10.917 8.981 -7.717 1.00 98.06 195 SER A N 1
ATOM 1406 C CA . SER A 1 195 ? 10.135 9.682 -6.695 1.00 98.06 195 SER A CA 1
ATOM 1407 C C . SER A 1 195 ? 8.969 8.843 -6.174 1.00 98.06 195 SER A C 1
ATOM 1409 O O . SER A 1 195 ? 8.651 8.935 -4.991 1.00 98.06 195 SER A O 1
ATOM 1411 N N . LEU A 1 196 ? 8.313 8.063 -7.034 1.00 98.00 196 LEU A N 1
ATOM 1412 C CA . LEU A 1 196 ? 7.200 7.202 -6.642 1.00 98.00 196 LEU A CA 1
ATOM 1413 C C . LEU A 1 196 ? 7.678 5.963 -5.879 1.00 98.00 196 LEU A C 1
ATOM 1415 O O . LEU A 1 196 ? 7.063 5.615 -4.877 1.00 98.00 196 LEU A O 1
ATOM 1419 N N . THR A 1 197 ? 8.801 5.362 -6.285 1.00 96.81 197 THR A N 1
ATOM 1420 C CA . THR A 1 197 ? 9.411 4.248 -5.536 1.00 96.81 197 THR A CA 1
ATOM 1421 C C . THR A 1 197 ? 9.862 4.711 -4.147 1.00 96.81 197 THR A C 1
ATOM 1423 O O . THR A 1 197 ? 9.476 4.104 -3.159 1.00 96.81 197 THR A O 1
ATOM 1426 N N . ASP A 1 198 ? 10.546 5.858 -4.037 1.00 97.06 198 ASP A N 1
ATOM 1427 C CA . ASP A 1 198 ? 10.968 6.431 -2.745 1.00 97.06 198 ASP A CA 1
ATOM 1428 C C . ASP A 1 198 ? 9.753 6.713 -1.822 1.00 97.06 198 ASP A C 1
ATOM 1430 O O . ASP A 1 198 ? 9.797 6.504 -0.604 1.00 97.06 198 ASP A O 1
ATOM 1434 N N . ARG A 1 199 ? 8.631 7.168 -2.401 1.00 97.62 199 ARG A N 1
ATOM 1435 C CA . ARG A 1 199 ? 7.361 7.380 -1.685 1.00 97.62 199 ARG A CA 1
ATOM 1436 C C . ARG A 1 199 ? 6.701 6.072 -1.241 1.00 97.62 199 ARG A C 1
ATOM 1438 O O . ARG A 1 199 ? 6.117 6.055 -0.154 1.00 97.62 199 ARG A O 1
ATOM 1445 N N . ALA A 1 200 ? 6.767 5.017 -2.052 1.00 96.06 200 ALA A N 1
ATOM 1446 C CA . ALA A 1 200 ? 6.283 3.685 -1.693 1.00 96.06 200 ALA A CA 1
ATOM 1447 C C . ALA A 1 200 ? 7.137 3.077 -0.566 1.00 96.06 200 ALA A C 1
ATOM 1449 O O . ALA A 1 200 ? 6.570 2.636 0.432 1.00 96.06 200 ALA A O 1
ATOM 1450 N N . GLY A 1 201 ? 8.469 3.177 -0.646 1.00 94.75 201 GLY A N 1
ATOM 1451 C CA . GLY A 1 201 ? 9.395 2.748 0.410 1.00 94.75 201 GLY A CA 1
ATOM 1452 C C . GLY A 1 201 ? 9.163 3.479 1.738 1.00 94.75 201 GLY A C 1
ATOM 1453 O O . GLY A 1 201 ? 8.998 2.859 2.781 1.00 94.75 201 GLY A O 1
ATOM 1454 N N . THR A 1 202 ? 8.981 4.806 1.710 1.00 96.69 202 THR A N 1
ATOM 1455 C CA . THR A 1 202 ? 8.640 5.572 2.931 1.00 96.69 202 THR A CA 1
ATOM 1456 C C . THR A 1 202 ? 7.333 5.085 3.576 1.00 96.69 202 THR A C 1
ATOM 1458 O O . THR A 1 202 ? 7.183 5.091 4.800 1.00 96.69 202 THR A O 1
ATOM 1461 N N . ARG A 1 203 ? 6.342 4.684 2.770 1.00 96.44 203 ARG A N 1
ATOM 1462 C CA . ARG A 1 203 ? 5.077 4.133 3.282 1.00 96.44 203 ARG A CA 1
ATOM 1463 C C . ARG A 1 203 ? 5.232 2.719 3.805 1.00 96.44 203 ARG A C 1
ATOM 1465 O O . ARG A 1 203 ? 4.592 2.395 4.802 1.00 96.44 203 ARG A O 1
ATOM 1472 N N . GLN A 1 204 ? 6.079 1.917 3.176 1.00 96.00 204 GLN A N 1
ATOM 1473 C CA . GLN A 1 204 ? 6.441 0.589 3.645 1.00 96.00 204 GLN A CA 1
ATOM 1474 C C . GLN A 1 204 ? 7.063 0.656 5.043 1.00 96.00 204 GLN A C 1
ATOM 1476 O O . GLN A 1 204 ? 6.515 0.043 5.957 1.00 96.00 204 GLN A O 1
ATOM 1481 N N . GLU A 1 205 ? 8.082 1.493 5.257 1.00 94.81 205 GLU A N 1
ATOM 1482 C CA . GLU A 1 205 ? 8.719 1.669 6.574 1.00 94.81 205 GLU A CA 1
ATOM 1483 C C . GLU A 1 205 ? 7.706 2.074 7.658 1.00 94.81 205 GLU A C 1
ATOM 1485 O O . GLU A 1 205 ? 7.695 1.543 8.772 1.00 94.81 205 GLU A O 1
ATOM 1490 N N . ARG A 1 206 ? 6.804 3.010 7.332 1.00 96.25 206 ARG A N 1
ATOM 1491 C CA . ARG A 1 206 ? 5.749 3.446 8.259 1.00 96.25 206 ARG A CA 1
ATOM 1492 C C . ARG A 1 206 ? 4.740 2.335 8.544 1.00 96.25 206 ARG A C 1
ATOM 1494 O O . ARG A 1 206 ? 4.345 2.168 9.695 1.00 96.25 206 ARG A O 1
ATOM 1501 N N . THR A 1 207 ? 4.348 1.579 7.519 1.00 94.88 207 THR A N 1
ATOM 1502 C CA . THR A 1 207 ? 3.414 0.454 7.650 1.00 94.88 207 THR A CA 1
ATOM 1503 C C . THR A 1 207 ? 4.007 -0.637 8.533 1.00 94.88 207 THR A C 1
ATOM 1505 O O . THR A 1 207 ? 3.315 -1.135 9.417 1.00 94.88 207 THR A O 1
ATOM 1508 N N . GLU A 1 208 ? 5.286 -0.977 8.360 1.00 92.31 208 GLU A N 1
ATOM 1509 C CA . GLU A 1 208 ? 5.975 -1.954 9.212 1.00 92.31 208 GLU A CA 1
ATOM 1510 C C . GLU A 1 208 ? 5.978 -1.535 10.681 1.00 92.31 208 GLU A C 1
ATOM 1512 O O . GLU A 1 208 ? 5.685 -2.357 11.553 1.00 92.31 208 GLU A O 1
ATOM 1517 N N . GLY A 1 209 ? 6.238 -0.253 10.961 1.00 91.25 209 GLY A N 1
ATOM 1518 C CA . GLY A 1 209 ? 6.124 0.302 12.311 1.00 91.25 209 GLY A CA 1
ATOM 1519 C C . GLY A 1 209 ? 4.727 0.087 12.898 1.00 91.25 209 GLY A C 1
ATOM 1520 O O . GLY A 1 209 ? 4.586 -0.484 13.980 1.00 91.25 209 GLY A O 1
ATOM 1521 N N . THR A 1 210 ? 3.686 0.450 12.148 1.00 91.94 210 THR A N 1
ATOM 1522 C CA . THR A 1 210 ? 2.289 0.288 12.578 1.00 91.94 210 THR A CA 1
ATOM 1523 C C . THR A 1 210 ? 1.886 -1.181 12.764 1.00 91.94 210 THR A C 1
ATOM 1525 O O . THR A 1 210 ? 1.217 -1.519 13.740 1.00 91.94 210 THR A O 1
ATOM 1528 N N . VAL A 1 211 ? 2.309 -2.083 11.875 1.00 90.44 211 VAL A N 1
ATOM 1529 C CA . VAL A 1 211 ? 2.036 -3.529 11.974 1.00 90.44 211 VAL A CA 1
ATOM 1530 C C . VAL A 1 211 ? 2.782 -4.161 13.153 1.00 90.44 211 VAL A C 1
ATOM 1532 O O . VAL A 1 211 ? 2.246 -5.052 13.826 1.00 90.44 211 VAL A O 1
ATOM 1535 N N . SER A 1 212 ? 4.005 -3.705 13.430 1.00 88.62 212 SER A N 1
ATOM 1536 C CA . SER A 1 212 ? 4.770 -4.104 14.612 1.00 88.62 212 SER A CA 1
ATOM 1537 C C . SER A 1 212 ? 4.041 -3.695 15.892 1.00 88.62 212 SER A C 1
ATOM 1539 O O . SER A 1 212 ? 3.827 -4.539 16.767 1.00 88.62 212 SER A O 1
ATOM 1541 N N . ASP A 1 213 ? 3.569 -2.448 15.976 1.00 87.88 213 ASP A N 1
ATOM 1542 C CA . ASP A 1 213 ? 2.765 -1.969 17.105 1.00 87.88 213 ASP A CA 1
ATOM 1543 C C . ASP A 1 213 ? 1.503 -2.820 17.282 1.00 87.88 213 ASP A C 1
ATOM 1545 O O . ASP A 1 213 ? 1.244 -3.327 18.374 1.00 87.88 213 ASP A O 1
ATOM 1549 N N . LEU A 1 214 ? 0.784 -3.096 16.191 1.00 83.75 214 LEU A N 1
ATOM 1550 C CA . LEU A 1 214 ? -0.431 -3.914 16.191 1.00 83.75 214 LEU A CA 1
ATOM 1551 C C . LEU A 1 214 ? -0.174 -5.357 16.666 1.00 83.75 214 LEU A C 1
ATOM 1553 O O . LEU A 1 214 ? -1.011 -5.950 17.349 1.00 83.75 214 LEU A O 1
ATOM 1557 N N . SER A 1 215 ? 0.998 -5.913 16.352 1.00 76.38 215 SER A N 1
ATOM 1558 C CA . SER A 1 215 ? 1.423 -7.247 16.799 1.00 76.38 215 SER A CA 1
ATOM 1559 C C . SER A 1 215 ? 1.813 -7.291 18.280 1.00 76.38 215 SER A C 1
ATOM 1561 O O . SER A 1 215 ? 1.719 -8.347 18.909 1.00 76.38 215 SER A O 1
ATOM 1563 N N . ASN A 1 216 ? 2.244 -6.164 18.850 1.00 72.62 216 ASN A N 1
ATOM 1564 C CA . ASN A 1 216 ? 2.629 -6.064 20.257 1.00 72.62 216 ASN A CA 1
ATOM 1565 C C . ASN A 1 216 ? 1.425 -5.919 21.192 1.00 72.62 216 ASN A C 1
ATOM 1567 O O . ASN A 1 216 ? 1.532 -6.235 22.385 1.00 72.62 216 ASN A O 1
ATOM 1571 N N . VAL A 1 217 ? 0.269 -5.484 20.683 1.00 65.56 217 VAL A N 1
ATOM 1572 C CA . VAL A 1 217 ? -0.913 -5.348 21.528 1.00 65.56 217 VAL A CA 1
ATOM 1573 C C . VAL A 1 217 ? -1.573 -6.712 21.772 1.00 65.56 217 VAL A C 1
ATOM 1575 O O . VAL A 1 217 ? -1.958 -7.442 20.859 1.00 65.56 217 VAL A O 1
ATOM 1578 N N . ARG A 1 218 ? -1.716 -7.079 23.052 1.00 64.62 218 ARG A N 1
ATOM 1579 C CA . ARG A 1 218 ? -2.291 -8.361 23.500 1.00 64.62 218 ARG A CA 1
ATOM 1580 C C . ARG A 1 218 ? -3.821 -8.344 23.432 1.00 64.62 218 ARG A C 1
ATOM 1582 O O . ARG A 1 218 ? -4.495 -8.230 24.457 1.00 64.62 218 ARG A O 1
ATOM 1589 N N . TYR A 1 219 ? -4.333 -8.460 22.212 1.00 64.81 219 TYR A N 1
ATOM 1590 C CA . TYR A 1 219 ? -5.746 -8.310 21.860 1.00 64.81 219 TYR A CA 1
ATOM 1591 C C . TYR A 1 219 ? -6.609 -9.550 22.047 1.00 64.81 219 TYR A C 1
ATOM 1593 O O . TYR A 1 219 ? -7.789 -9.412 22.332 1.00 64.81 219 TYR A O 1
ATOM 1601 N N . GLU A 1 220 ? -6.057 -10.758 21.912 1.00 60.97 220 GLU A N 1
ATOM 1602 C CA . GLU A 1 220 ? -6.846 -11.999 21.777 1.00 60.97 220 GLU A CA 1
ATOM 1603 C C . GLU A 1 220 ? -7.845 -12.253 22.923 1.00 60.97 220 GLU A C 1
ATOM 1605 O O . GLU A 1 220 ? -8.836 -12.951 22.729 1.00 60.97 220 GLU A O 1
ATOM 1610 N N . ARG A 1 221 ? -7.613 -11.660 24.103 1.00 58.12 221 ARG A N 1
ATOM 1611 C CA . ARG A 1 221 ? -8.499 -11.754 25.277 1.00 58.12 221 ARG A CA 1
ATOM 1612 C C . ARG A 1 221 ? -9.497 -10.596 25.427 1.00 58.12 221 ARG A C 1
ATOM 1614 O O . ARG A 1 221 ? -10.354 -10.686 26.290 1.00 58.12 221 ARG A O 1
ATOM 1621 N N . SER A 1 222 ? -9.371 -9.531 24.636 1.00 58.38 222 SER A N 1
ATOM 1622 C CA . SER A 1 222 ? -10.156 -8.287 24.732 1.00 58.38 222 SER A CA 1
ATOM 1623 C C . SER A 1 222 ? -11.251 -8.174 23.665 1.00 58.38 222 SER A C 1
ATOM 1625 O O . SER A 1 222 ? -12.152 -7.352 23.789 1.00 58.38 222 SER A O 1
ATOM 1627 N N . VAL A 1 223 ? -11.207 -9.023 22.632 1.00 59.28 223 VAL A N 1
ATOM 1628 C CA . VAL A 1 223 ? -12.125 -8.964 21.480 1.00 59.28 223 VAL A CA 1
ATOM 1629 C C . VAL A 1 223 ? -13.574 -9.349 21.838 1.00 59.28 223 VAL A C 1
ATOM 1631 O O . VAL A 1 223 ? -14.500 -9.024 21.112 1.00 59.28 223 VAL A O 1
ATOM 1634 N N . THR A 1 224 ? -13.815 -9.972 22.995 1.00 65.25 224 THR A N 1
ATOM 1635 C CA . THR A 1 224 ? -15.159 -10.418 23.409 1.00 65.25 224 THR A CA 1
ATOM 1636 C C . THR A 1 224 ? -16.102 -9.297 23.854 1.00 65.25 224 THR A C 1
ATOM 1638 O O . THR A 1 224 ? -17.257 -9.580 24.153 1.00 65.25 224 THR A O 1
ATOM 1641 N N . VAL A 1 225 ? -15.634 -8.049 23.955 1.00 71.50 225 VAL A N 1
ATOM 1642 C CA . VAL A 1 225 ? -16.449 -6.918 24.449 1.00 71.50 225 VAL A CA 1
ATOM 1643 C C . VAL A 1 225 ? -17.269 -6.257 23.343 1.00 71.50 225 VAL A C 1
ATOM 1645 O O . VAL A 1 225 ? -18.281 -5.617 23.626 1.00 71.50 225 VAL A O 1
ATOM 1648 N N . VAL A 1 226 ? -16.858 -6.410 22.084 1.00 78.50 226 VAL A N 1
ATOM 1649 C CA . VAL A 1 226 ? -17.517 -5.796 20.927 1.00 78.50 226 VAL A CA 1
ATOM 1650 C C . VAL A 1 226 ? -17.987 -6.900 19.992 1.00 78.50 226 VAL A C 1
ATOM 1652 O O . VAL A 1 226 ? -17.180 -7.485 19.282 1.00 78.50 226 VAL A O 1
ATOM 1655 N N . ASP A 1 227 ? -19.296 -7.153 19.957 1.00 78.19 227 ASP A N 1
ATOM 1656 C CA . ASP A 1 227 ? -19.887 -8.258 19.184 1.00 78.19 227 ASP A CA 1
ATOM 1657 C C . ASP A 1 227 ? -19.562 -8.193 17.681 1.00 78.19 227 ASP A C 1
ATOM 1659 O O . ASP A 1 227 ? -19.457 -9.225 17.019 1.00 78.19 227 ASP A O 1
ATOM 1663 N N . ALA A 1 228 ? -19.379 -6.985 17.140 1.00 78.81 228 ALA A N 1
ATOM 1664 C CA . ALA A 1 228 ? -19.051 -6.772 15.731 1.00 78.81 228 ALA A CA 1
ATOM 1665 C C . ALA A 1 228 ? -17.620 -7.197 15.355 1.00 78.81 228 ALA A C 1
ATOM 1667 O O . ALA A 1 228 ? -17.344 -7.421 14.178 1.00 78.81 228 ALA A O 1
ATOM 1668 N N . LEU A 1 229 ? -16.704 -7.316 16.321 1.00 82.94 229 LEU A N 1
ATOM 1669 C CA . LEU A 1 229 ? -15.330 -7.748 16.080 1.00 82.94 229 LEU A CA 1
ATOM 1670 C C . LEU A 1 229 ? -15.120 -9.106 16.741 1.00 82.94 229 LEU A C 1
ATOM 1672 O O . LEU A 1 229 ? -15.056 -9.197 17.956 1.00 82.94 229 LEU A O 1
ATOM 1676 N N . SER A 1 230 ? -14.975 -10.170 15.952 1.00 85.88 230 SER A N 1
ATOM 1677 C CA . SER A 1 230 ? -14.612 -11.486 16.486 1.00 85.88 230 SER A CA 1
ATOM 1678 C C . SER A 1 230 ? -13.092 -11.638 16.605 1.00 85.88 230 SER A C 1
ATOM 1680 O O . SER A 1 230 ? -12.328 -10.998 15.876 1.00 85.88 230 SER A O 1
ATOM 1682 N N . SER A 1 231 ? -12.618 -12.525 17.493 1.00 83.81 231 SER A N 1
ATOM 1683 C CA . SER A 1 231 ? -11.180 -12.829 17.604 1.00 83.81 231 SER A CA 1
ATOM 1684 C C . SER A 1 231 ? -10.597 -13.317 16.274 1.00 83.81 231 SER A C 1
ATOM 1686 O O . SER A 1 231 ? -9.451 -13.015 15.956 1.00 83.81 231 SER A O 1
ATOM 1688 N N . GLU A 1 232 ? -11.391 -14.039 15.480 1.00 87.44 232 GLU A N 1
ATOM 1689 C CA . GLU A 1 232 ? -11.006 -14.486 14.141 1.00 87.44 232 GLU A CA 1
ATOM 1690 C C . GLU A 1 232 ? -10.870 -13.311 13.167 1.00 87.44 232 GLU A C 1
ATOM 1692 O O . GLU A 1 232 ? -9.860 -13.230 12.472 1.00 87.44 232 GLU A O 1
ATOM 1697 N N . ALA A 1 233 ? -11.817 -12.365 13.162 1.00 87.75 233 ALA A N 1
ATOM 1698 C CA . ALA A 1 233 ? -11.750 -11.170 12.319 1.00 87.75 233 ALA A CA 1
ATOM 1699 C C . ALA A 1 233 ? -10.539 -10.286 12.669 1.00 87.75 233 ALA A C 1
ATOM 1701 O O . ALA A 1 233 ? -9.839 -9.813 11.772 1.00 87.75 233 ALA A O 1
ATOM 1702 N N . TYR A 1 234 ? -10.235 -10.131 13.963 1.00 88.12 234 TYR A N 1
ATOM 1703 C CA . TYR A 1 234 ? -9.014 -9.469 14.436 1.00 88.12 234 TYR A CA 1
ATOM 1704 C C . TYR A 1 234 ? -7.747 -10.147 13.883 1.00 88.12 234 TYR A C 1
ATOM 1706 O O . TYR A 1 234 ? -6.905 -9.487 13.269 1.00 88.12 234 TYR A O 1
ATOM 1714 N N . LEU A 1 235 ? -7.616 -11.467 14.072 1.00 89.62 235 LEU A N 1
ATOM 1715 C CA . LEU A 1 235 ? -6.442 -12.223 13.622 1.00 89.62 235 LEU A CA 1
ATOM 1716 C C . LEU A 1 235 ? -6.304 -12.183 12.099 1.00 89.62 235 LEU A C 1
ATOM 1718 O O . LEU A 1 235 ? -5.207 -11.963 11.590 1.00 89.62 235 LEU A O 1
ATOM 1722 N N . ALA A 1 236 ? -7.412 -12.353 11.378 1.00 92.06 236 ALA A N 1
ATOM 1723 C CA . ALA A 1 236 ? -7.439 -12.316 9.926 1.00 92.06 236 ALA A CA 1
ATOM 1724 C C . ALA A 1 236 ? -6.968 -10.957 9.397 1.00 92.06 236 ALA A C 1
ATOM 1726 O O . ALA A 1 236 ? -6.113 -10.921 8.512 1.00 92.06 236 ALA A O 1
ATOM 1727 N N . LYS A 1 237 ? -7.452 -9.849 9.975 1.00 94.12 237 LYS A N 1
ATOM 1728 C CA . LYS A 1 237 ? -7.051 -8.504 9.550 1.00 94.12 237 LYS A CA 1
ATOM 1729 C C . LYS A 1 237 ? -5.599 -8.185 9.890 1.00 94.12 237 LYS A C 1
ATOM 1731 O O . LYS A 1 237 ? -4.875 -7.689 9.031 1.00 94.12 237 LYS A O 1
ATOM 1736 N N . ARG A 1 238 ? -5.135 -8.509 11.102 1.00 93.06 238 ARG A N 1
ATOM 1737 C CA . ARG A 1 238 ? -3.715 -8.364 11.470 1.00 93.06 238 ARG A CA 1
ATOM 1738 C C . ARG A 1 238 ? -2.818 -9.127 10.498 1.00 93.06 238 ARG A C 1
ATOM 1740 O O . ARG A 1 238 ? -1.834 -8.583 10.003 1.00 93.06 238 ARG A O 1
ATOM 1747 N N . ASP A 1 239 ? -3.144 -10.392 10.254 1.00 94.06 239 ASP A N 1
ATOM 1748 C CA . ASP A 1 239 ? -2.347 -11.256 9.390 1.00 94.06 239 ASP A CA 1
ATOM 1749 C C . ASP A 1 239 ? -2.377 -10.779 7.929 1.00 94.06 239 ASP A C 1
ATOM 1751 O O . ASP A 1 239 ? -1.383 -10.937 7.225 1.00 94.06 239 ASP A O 1
ATOM 1755 N N . GLN A 1 240 ? -3.488 -10.188 7.476 1.00 97.06 240 GLN A N 1
ATOM 1756 C CA . GLN A 1 240 ? -3.588 -9.536 6.171 1.00 97.06 240 GLN A CA 1
ATOM 1757 C C . GLN A 1 240 ? -2.666 -8.318 6.078 1.00 97.06 240 GLN A C 1
ATOM 1759 O O . GLN A 1 240 ? -1.828 -8.283 5.185 1.00 97.06 240 GLN A O 1
ATOM 1764 N N . LEU A 1 241 ? -2.763 -7.364 7.011 1.00 96.62 241 LEU A N 1
ATOM 1765 C CA . LEU A 1 241 ? -1.927 -6.154 7.014 1.00 96.62 241 LEU A CA 1
ATOM 1766 C C . LEU A 1 241 ? -0.435 -6.496 7.043 1.00 96.62 241 LEU A C 1
ATOM 1768 O O . LEU A 1 241 ? 0.357 -5.891 6.326 1.00 96.62 241 LEU A O 1
ATOM 1772 N N . ARG A 1 242 ? -0.055 -7.506 7.832 1.00 96.25 242 ARG A N 1
ATOM 1773 C CA . ARG A 1 242 ? 1.318 -8.012 7.861 1.00 96.25 242 ARG A CA 1
ATOM 1774 C C . ARG A 1 242 ? 1.742 -8.600 6.521 1.00 96.25 242 ARG A C 1
ATOM 1776 O O . ARG A 1 242 ? 2.799 -8.252 6.019 1.00 96.25 242 ARG A O 1
ATOM 1783 N N . ALA A 1 243 ? 0.921 -9.472 5.943 1.00 97.25 243 ALA A N 1
ATOM 1784 C CA . ALA A 1 243 ? 1.234 -10.087 4.662 1.00 97.25 243 ALA A CA 1
ATOM 1785 C C . ALA A 1 243 ? 1.327 -9.048 3.529 1.00 97.25 243 ALA A C 1
ATOM 1787 O O . ALA A 1 243 ? 2.178 -9.175 2.654 1.00 97.25 243 ALA A O 1
ATOM 1788 N N . GLU A 1 244 ? 0.466 -8.028 3.540 1.00 98.06 244 GLU A N 1
ATOM 1789 C CA . GLU A 1 244 ? 0.508 -6.907 2.597 1.00 98.06 244 GLU A CA 1
ATOM 1790 C C . GLU A 1 244 ? 1.779 -6.062 2.778 1.00 98.06 244 GLU A C 1
ATOM 1792 O O . GLU A 1 244 ? 2.437 -5.751 1.785 1.00 98.06 244 GLU A O 1
ATOM 1797 N N . ALA A 1 245 ? 2.176 -5.759 4.018 1.00 97.38 245 ALA A N 1
ATOM 1798 C CA . ALA A 1 245 ? 3.425 -5.053 4.310 1.00 97.38 245 ALA A CA 1
ATOM 1799 C C . ALA A 1 245 ? 4.668 -5.844 3.861 1.00 97.38 245 ALA A C 1
ATOM 1801 O O . ALA A 1 245 ? 5.547 -5.278 3.214 1.00 97.38 245 ALA A O 1
ATOM 1802 N N . ASP A 1 246 ? 4.703 -7.155 4.129 1.00 96.81 246 ASP A N 1
ATOM 1803 C CA . ASP A 1 246 ? 5.797 -8.042 3.712 1.00 96.81 246 ASP A CA 1
ATOM 1804 C C . ASP A 1 246 ? 5.929 -8.070 2.175 1.00 96.81 246 ASP A C 1
ATOM 1806 O O . ASP A 1 246 ? 7.032 -7.991 1.634 1.00 96.81 246 ASP A O 1
ATOM 1810 N N . VAL A 1 247 ? 4.804 -8.141 1.445 1.00 97.88 247 VAL A N 1
ATOM 1811 C CA . VAL A 1 247 ? 4.819 -8.078 -0.028 1.00 97.88 247 VAL A CA 1
ATOM 1812 C C . VAL A 1 247 ? 5.318 -6.721 -0.515 1.00 97.88 247 VAL A C 1
ATOM 1814 O O . VAL A 1 247 ? 6.103 -6.679 -1.459 1.00 97.88 247 VAL A O 1
ATOM 1817 N N . LEU A 1 248 ? 4.897 -5.619 0.108 1.00 97.50 248 LEU A N 1
ATOM 1818 C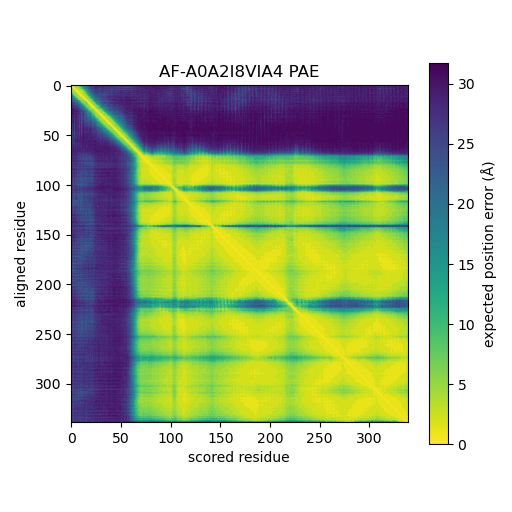 CA . LEU A 1 248 ? 5.350 -4.285 -0.277 1.00 97.50 248 LEU A CA 1
ATOM 1819 C C . LEU A 1 248 ? 6.872 -4.120 -0.102 1.00 97.50 248 LEU A C 1
ATOM 1821 O O . LEU A 1 248 ? 7.515 -3.563 -0.991 1.00 97.50 248 LEU A O 1
ATOM 1825 N N . ALA A 1 249 ? 7.452 -4.650 0.978 1.00 96.50 249 ALA A N 1
ATOM 1826 C CA . ALA A 1 249 ? 8.903 -4.661 1.195 1.00 96.50 249 ALA A CA 1
ATOM 1827 C C . ALA A 1 249 ? 9.647 -5.460 0.108 1.00 96.50 249 ALA A C 1
ATOM 1829 O O . ALA A 1 249 ? 10.609 -4.975 -0.489 1.00 96.50 249 ALA A O 1
ATOM 1830 N N . ASP A 1 250 ? 9.143 -6.653 -0.218 1.00 96.44 250 ASP A N 1
ATOM 1831 C CA . ASP A 1 250 ? 9.671 -7.500 -1.294 1.00 96.44 250 ASP A CA 1
ATOM 1832 C C . ASP A 1 250 ? 9.602 -6.795 -2.674 1.00 96.44 250 ASP A C 1
ATOM 1834 O O . ASP A 1 250 ? 10.494 -6.952 -3.518 1.00 96.44 250 ASP A O 1
ATOM 1838 N N . VAL A 1 251 ? 8.543 -6.014 -2.932 1.00 97.00 251 VAL A N 1
ATOM 1839 C CA . VAL A 1 251 ? 8.388 -5.222 -4.167 1.00 97.00 251 VAL A CA 1
ATOM 1840 C C . VAL A 1 251 ? 9.388 -4.071 -4.227 1.00 97.00 251 VAL A C 1
ATOM 1842 O O . VAL A 1 251 ? 9.999 -3.879 -5.280 1.00 97.00 251 VAL A O 1
ATOM 1845 N N . ASP A 1 252 ? 9.567 -3.326 -3.136 1.00 95.12 252 ASP A N 1
ATOM 1846 C CA . ASP A 1 252 ? 10.500 -2.194 -3.064 1.00 95.12 252 ASP A CA 1
ATOM 1847 C C . ASP A 1 252 ? 11.941 -2.625 -3.398 1.00 95.12 252 ASP A C 1
ATOM 1849 O O . ASP A 1 252 ? 12.594 -2.047 -4.280 1.00 95.12 252 ASP A O 1
ATOM 1853 N N . GLU A 1 253 ? 12.392 -3.745 -2.821 1.00 91.88 253 GLU A N 1
ATOM 1854 C CA . GLU A 1 253 ? 13.693 -4.338 -3.152 1.00 91.88 253 GLU A CA 1
ATOM 1855 C C . GLU A 1 253 ? 13.780 -4.700 -4.649 1.00 91.88 253 GLU A C 1
ATOM 1857 O O . GLU A 1 253 ? 14.767 -4.391 -5.334 1.00 91.88 253 GLU A O 1
ATOM 1862 N N . GLY A 1 254 ? 12.721 -5.307 -5.197 1.00 90.31 254 GLY A N 1
ATOM 1863 C CA . GLY A 1 254 ? 12.640 -5.683 -6.610 1.00 90.31 254 GLY A CA 1
ATOM 1864 C C . GLY A 1 254 ? 12.665 -4.493 -7.580 1.00 90.31 254 GLY A C 1
ATOM 1865 O O . GLY A 1 254 ? 13.222 -4.601 -8.684 1.00 90.31 254 GLY A O 1
ATOM 1866 N N . LEU A 1 255 ? 12.111 -3.346 -7.181 1.00 96.19 255 LEU A N 1
ATOM 1867 C CA . LEU A 1 255 ? 11.994 -2.149 -8.018 1.00 96.19 255 LEU A CA 1
ATOM 1868 C C . LEU A 1 255 ? 13.307 -1.406 -8.227 1.00 96.19 255 LEU A C 1
ATOM 1870 O O . LEU A 1 255 ? 13.483 -0.789 -9.282 1.00 96.19 255 LEU A O 1
ATOM 1874 N N . SER A 1 256 ? 14.266 -1.524 -7.310 1.00 96.12 256 SER A N 1
ATOM 1875 C CA . SER A 1 256 ? 15.571 -0.856 -7.423 1.00 96.12 256 SER A CA 1
ATOM 1876 C C . SER A 1 256 ? 16.263 -1.117 -8.773 1.00 96.12 256 SER A C 1
ATOM 1878 O O . SER A 1 256 ? 16.804 -0.203 -9.402 1.00 96.12 256 SER A O 1
ATOM 1880 N N . SER A 1 257 ? 16.196 -2.355 -9.280 1.00 97.44 257 SER A N 1
ATOM 1881 C CA . SER A 1 257 ? 16.762 -2.703 -10.596 1.00 97.44 257 SER A CA 1
ATOM 1882 C C . SER A 1 257 ? 15.942 -2.154 -11.767 1.00 97.44 257 SER A C 1
ATOM 1884 O O . SER A 1 257 ? 16.509 -1.801 -12.802 1.00 97.44 257 SER A O 1
ATOM 1886 N N . VAL A 1 258 ? 14.619 -2.066 -11.622 1.00 98.00 258 VAL A N 1
ATOM 1887 C CA . VAL A 1 258 ? 13.729 -1.529 -12.661 1.00 98.00 258 VAL A CA 1
ATOM 1888 C C . VAL A 1 258 ? 13.941 -0.025 -12.820 1.00 98.00 258 VAL A C 1
ATOM 1890 O O . VAL A 1 258 ? 14.133 0.444 -13.941 1.00 98.00 258 VAL A O 1
ATOM 1893 N N . VAL A 1 259 ? 13.991 0.721 -11.712 1.00 97.94 259 VAL A N 1
ATOM 1894 C CA . VAL A 1 259 ? 14.241 2.172 -11.705 1.00 97.94 259 VAL A CA 1
ATOM 1895 C C . VAL A 1 259 ? 15.601 2.497 -12.327 1.00 97.94 259 VAL A C 1
ATOM 1897 O O . VAL A 1 259 ? 15.708 3.414 -13.147 1.00 97.94 259 VAL A O 1
ATOM 1900 N N . GLU A 1 260 ? 16.639 1.716 -12.015 1.00 98.06 260 GLU A N 1
ATOM 1901 C CA . GLU A 1 260 ? 17.941 1.878 -12.667 1.00 98.06 260 GLU A CA 1
ATOM 1902 C C . GLU A 1 260 ? 17.862 1.593 -14.175 1.00 98.06 260 GLU A C 1
ATOM 1904 O O . GLU A 1 260 ? 18.427 2.346 -14.970 1.00 98.06 260 GLU A O 1
ATOM 1909 N N . GLY A 1 261 ? 17.101 0.574 -14.592 1.00 98.31 261 GLY A N 1
ATOM 1910 C CA . GLY A 1 261 ? 16.818 0.299 -16.004 1.00 98.31 261 GLY A CA 1
ATOM 1911 C C . GLY A 1 261 ? 16.168 1.483 -16.722 1.00 98.31 261 GLY A C 1
ATOM 1912 O O . GLY A 1 261 ? 16.643 1.888 -17.787 1.00 98.31 261 GLY A O 1
ATOM 1913 N N . VAL A 1 262 ? 15.150 2.105 -16.114 1.00 98.62 262 VAL A N 1
ATOM 1914 C CA . VAL A 1 262 ? 14.494 3.317 -16.641 1.00 98.62 262 VAL A CA 1
ATOM 1915 C C . VAL A 1 262 ? 15.505 4.452 -16.811 1.00 98.62 262 VAL A C 1
ATOM 1917 O O . VAL A 1 262 ? 15.585 5.063 -17.881 1.00 98.62 262 VAL A O 1
ATOM 1920 N N . ARG A 1 263 ? 16.339 4.703 -15.795 1.00 98.62 263 ARG A N 1
ATOM 1921 C CA . ARG A 1 263 ? 17.379 5.743 -15.828 1.00 98.62 263 ARG A CA 1
ATOM 1922 C C . ARG A 1 263 ? 18.393 5.519 -16.944 1.00 98.62 263 ARG A C 1
ATOM 1924 O O . ARG A 1 263 ? 18.724 6.456 -17.678 1.00 98.62 263 ARG A O 1
ATOM 1931 N N . LEU A 1 264 ? 18.906 4.300 -17.064 1.00 98.69 264 LEU A N 1
ATOM 1932 C CA . LEU A 1 264 ? 19.873 3.934 -18.095 1.00 98.69 264 LEU A CA 1
ATOM 1933 C C . LEU A 1 264 ? 19.256 4.059 -19.488 1.00 98.69 264 LEU A C 1
ATOM 1935 O O . LEU A 1 264 ? 19.887 4.624 -20.383 1.00 98.69 264 LEU A O 1
ATOM 1939 N N . PHE A 1 265 ? 18.005 3.630 -19.661 1.00 98.50 265 PHE A N 1
ATOM 1940 C CA . PHE A 1 265 ? 17.347 3.675 -20.960 1.00 98.50 265 PHE A CA 1
ATOM 1941 C C . PHE A 1 265 ? 17.016 5.104 -21.408 1.00 98.50 265 PHE A C 1
ATOM 1943 O O . PHE A 1 265 ? 17.269 5.462 -22.561 1.00 98.50 265 PHE A O 1
ATOM 1950 N N . ALA A 1 266 ? 16.560 5.967 -20.494 1.00 98.25 266 ALA A N 1
ATOM 1951 C CA . ALA A 1 266 ? 16.390 7.395 -20.767 1.00 98.25 266 ALA A CA 1
ATOM 1952 C C . ALA A 1 266 ? 17.708 8.034 -21.247 1.00 98.25 266 ALA A C 1
ATOM 1954 O O . ALA A 1 266 ? 17.748 8.739 -22.261 1.00 98.25 266 ALA A O 1
ATOM 1955 N N . ARG A 1 267 ? 18.823 7.722 -20.570 1.00 98.19 267 ARG A N 1
ATOM 1956 C CA . ARG A 1 267 ? 20.161 8.192 -20.962 1.00 98.19 267 ARG A CA 1
ATOM 1957 C C . ARG A 1 267 ? 20.594 7.637 -22.316 1.00 98.19 267 ARG A C 1
ATOM 1959 O O . ARG A 1 267 ? 21.136 8.396 -23.119 1.00 98.19 267 ARG A O 1
ATOM 1966 N N . ALA A 1 268 ? 20.339 6.361 -22.593 1.00 97.94 268 ALA A N 1
ATOM 1967 C CA . ALA A 1 268 ? 20.634 5.737 -23.881 1.00 97.94 268 ALA A CA 1
ATOM 1968 C C . ALA A 1 268 ? 19.931 6.480 -25.031 1.00 97.94 268 ALA A C 1
ATOM 1970 O O . ALA A 1 268 ? 20.575 6.873 -26.009 1.00 97.94 268 ALA A O 1
ATOM 1971 N N . ARG A 1 269 ? 18.631 6.771 -24.878 1.00 97.06 269 ARG A N 1
ATOM 1972 C CA . ARG A 1 269 ? 17.843 7.543 -25.856 1.00 97.06 269 ARG A CA 1
ATOM 1973 C C . ARG A 1 269 ? 18.417 8.946 -26.065 1.00 97.06 269 ARG A C 1
ATOM 1975 O O . ARG A 1 269 ? 18.609 9.351 -27.213 1.00 97.06 269 ARG A O 1
ATOM 1982 N N . GLY A 1 270 ? 18.775 9.642 -24.986 1.00 96.69 270 GLY A N 1
ATOM 1983 C CA . GLY A 1 270 ? 19.425 10.955 -25.060 1.00 96.69 270 GLY A CA 1
ATOM 1984 C C . GLY A 1 270 ? 20.777 10.923 -25.786 1.00 96.69 270 GLY A C 1
ATOM 1985 O O . GLY A 1 270 ? 21.045 11.771 -26.635 1.00 96.69 270 GLY A O 1
ATOM 1986 N N . ARG A 1 271 ? 21.615 9.908 -25.530 1.00 96.94 271 ARG A N 1
ATOM 1987 C CA . ARG A 1 271 ? 22.925 9.750 -26.193 1.00 96.94 271 ARG A CA 1
ATOM 1988 C C . ARG A 1 271 ? 22.812 9.440 -27.682 1.00 96.94 271 ARG A C 1
ATOM 1990 O O . ARG A 1 271 ? 23.622 9.940 -28.464 1.00 96.94 271 ARG A O 1
ATOM 1997 N N . ARG A 1 272 ? 21.803 8.664 -28.093 1.00 94.19 272 ARG A N 1
ATOM 1998 C CA . ARG A 1 272 ? 21.515 8.427 -29.518 1.00 94.19 272 ARG A CA 1
ATOM 1999 C C . ARG A 1 272 ? 21.146 9.735 -30.215 1.00 94.19 272 ARG A C 1
ATOM 2001 O O . ARG A 1 272 ? 21.673 10.016 -31.286 1.00 94.19 272 ARG A O 1
ATOM 2008 N N . GLN A 1 273 ? 20.301 10.554 -29.588 1.00 94.06 273 GLN A N 1
ATOM 2009 C CA . GLN A 1 273 ? 19.905 11.862 -30.123 1.00 94.06 273 GLN A CA 1
ATOM 2010 C C . GLN A 1 273 ? 21.077 12.849 -30.192 1.00 94.06 273 GLN A C 1
ATOM 2012 O O . GLN A 1 273 ? 21.176 13.615 -31.145 1.00 94.06 273 GLN A O 1
ATOM 2017 N N . SER A 1 274 ? 22.004 12.798 -29.233 1.00 94.31 274 SER A N 1
ATOM 2018 C CA . SER A 1 274 ? 23.193 13.657 -29.207 1.00 94.31 274 SER A CA 1
ATOM 2019 C C . SER A 1 274 ? 24.357 13.154 -30.078 1.00 94.31 274 SER A C 1
ATOM 2021 O O . SER A 1 274 ? 25.477 13.639 -29.923 1.00 94.31 274 SER A O 1
ATOM 2023 N N . GLY A 1 275 ? 24.148 12.153 -30.942 1.00 93.50 275 GLY A N 1
ATOM 2024 C CA . GLY A 1 275 ? 25.168 11.665 -31.880 1.00 93.50 275 GLY A CA 1
ATOM 2025 C C . GLY A 1 275 ? 26.261 10.782 -31.267 1.00 93.50 275 GLY A C 1
ATOM 2026 O O . GLY A 1 275 ? 27.349 10.683 -31.827 1.00 93.50 275 GLY A O 1
ATOM 2027 N N . SER A 1 276 ? 26.007 10.133 -30.126 1.00 95.44 276 SER A N 1
ATOM 2028 C CA . SER A 1 276 ? 26.933 9.185 -29.478 1.00 95.44 276 SER A CA 1
ATOM 2029 C C . SER A 1 276 ? 26.382 7.747 -29.509 1.00 95.44 276 SER A C 1
ATOM 2031 O O . SER A 1 276 ? 26.029 7.207 -28.458 1.00 95.44 276 SER A O 1
ATOM 2033 N N . PRO A 1 277 ? 26.278 7.108 -30.694 1.00 93.31 277 PRO A N 1
ATOM 2034 C CA . PRO A 1 277 ? 25.576 5.834 -30.864 1.00 93.31 277 PRO A CA 1
ATOM 2035 C C . PRO A 1 277 ? 26.190 4.683 -30.058 1.00 93.31 277 PRO A C 1
ATOM 2037 O O . PRO A 1 277 ? 25.457 3.955 -29.402 1.00 93.31 277 PRO A O 1
ATOM 2040 N N . TYR A 1 278 ? 27.517 4.549 -30.014 1.00 93.75 278 TYR A N 1
ATOM 2041 C CA . TYR A 1 278 ? 28.161 3.452 -29.276 1.00 93.75 278 TYR A CA 1
ATOM 2042 C C . TYR A 1 278 ? 27.888 3.507 -27.765 1.00 93.75 278 TYR A C 1
ATOM 2044 O O . TYR A 1 278 ? 27.531 2.497 -27.167 1.00 93.75 278 TYR A O 1
ATOM 2052 N N . VAL A 1 279 ? 27.952 4.702 -27.164 1.00 96.50 279 VAL A N 1
ATOM 2053 C CA . VAL A 1 279 ? 27.591 4.909 -25.748 1.00 96.50 279 VAL A CA 1
ATOM 2054 C C . VAL A 1 279 ? 26.097 4.651 -25.526 1.00 96.50 279 VAL A C 1
ATOM 2056 O O . VAL A 1 279 ? 25.701 4.111 -24.498 1.00 96.50 279 VAL A O 1
ATOM 2059 N N . ALA A 1 280 ? 25.247 5.020 -26.490 1.00 96.81 280 ALA A N 1
ATOM 2060 C CA . ALA A 1 280 ? 23.821 4.721 -26.422 1.00 96.81 280 ALA A CA 1
ATOM 2061 C C . ALA A 1 280 ? 23.546 3.208 -26.451 1.00 96.81 280 ALA A C 1
ATOM 2063 O O . ALA A 1 280 ? 22.700 2.738 -25.695 1.00 96.81 280 ALA A O 1
ATOM 2064 N N . ALA A 1 281 ? 24.262 2.447 -27.284 1.00 97.69 281 ALA A N 1
ATOM 2065 C CA . ALA A 1 281 ? 24.131 0.995 -27.354 1.00 97.69 281 ALA A CA 1
ATOM 2066 C C . ALA A 1 281 ? 24.570 0.315 -26.047 1.00 97.69 281 ALA A C 1
ATOM 2068 O O . ALA A 1 281 ? 23.854 -0.549 -25.542 1.00 97.69 281 ALA A O 1
ATOM 2069 N N . GLU A 1 282 ? 25.691 0.747 -25.461 1.00 97.94 282 GLU A N 1
ATOM 2070 C CA . GLU A 1 282 ? 26.171 0.258 -24.161 1.00 97.94 282 GLU A CA 1
ATOM 2071 C C . GLU A 1 282 ? 25.134 0.494 -23.053 1.00 97.94 282 GLU A C 1
ATOM 2073 O O . GLU A 1 282 ? 24.671 -0.459 -22.428 1.00 97.94 282 GLU A O 1
ATOM 2078 N N . LEU A 1 283 ? 24.656 1.735 -22.900 1.00 98.38 283 LEU A N 1
ATOM 2079 C CA . LEU A 1 283 ? 23.613 2.067 -21.923 1.00 98.38 283 LEU A CA 1
ATOM 2080 C C . LEU A 1 283 ? 22.302 1.306 -22.173 1.00 98.38 283 LEU A C 1
ATOM 2082 O O . LEU A 1 283 ? 21.614 0.936 -21.225 1.00 98.38 283 LEU A O 1
ATOM 2086 N N . GLY A 1 284 ? 21.944 1.064 -23.438 1.00 98.31 284 GLY A N 1
ATOM 2087 C CA . GLY A 1 284 ? 20.778 0.259 -23.801 1.00 98.31 284 GLY A CA 1
ATOM 2088 C C . GLY A 1 284 ? 20.917 -1.205 -23.375 1.00 98.31 284 GLY A C 1
ATOM 2089 O O . GLY A 1 284 ? 19.948 -1.802 -22.906 1.00 98.31 284 GLY A O 1
ATOM 2090 N N . ARG A 1 285 ? 22.118 -1.784 -23.483 1.00 98.50 285 ARG A N 1
ATOM 2091 C CA . ARG A 1 285 ? 22.415 -3.140 -22.997 1.00 98.50 285 ARG A CA 1
ATOM 2092 C C . ARG A 1 285 ? 22.371 -3.216 -21.470 1.00 98.50 285 ARG A C 1
ATOM 2094 O O . ARG A 1 285 ? 21.799 -4.162 -20.925 1.00 98.50 285 ARG A O 1
ATOM 2101 N N . ASP A 1 286 ? 22.921 -2.219 -20.786 1.00 98.62 286 ASP A N 1
ATOM 2102 C CA . ASP A 1 286 ? 22.880 -2.159 -19.322 1.00 98.62 286 ASP A CA 1
ATOM 2103 C C . ASP A 1 286 ? 21.441 -2.010 -18.813 1.00 98.62 286 ASP A C 1
ATOM 2105 O O . ASP A 1 286 ? 21.043 -2.692 -17.864 1.00 98.62 286 ASP A O 1
ATOM 2109 N N . ALA A 1 287 ? 20.633 -1.187 -19.490 1.00 98.62 287 ALA A N 1
ATOM 2110 C CA . ALA A 1 287 ? 19.210 -1.049 -19.204 1.00 98.62 287 ALA A CA 1
ATOM 2111 C C . ALA A 1 287 ? 18.457 -2.376 -19.379 1.00 98.62 287 ALA A C 1
ATOM 2113 O O . ALA A 1 287 ? 17.706 -2.776 -18.494 1.00 98.62 287 ALA A O 1
ATOM 2114 N N . GLU A 1 288 ? 18.694 -3.096 -20.480 1.00 98.56 288 GLU A N 1
ATOM 2115 C CA . GLU A 1 288 ? 18.120 -4.428 -20.724 1.00 98.56 288 GLU A CA 1
ATOM 2116 C C . GLU A 1 288 ? 18.465 -5.412 -19.597 1.00 98.56 288 GLU A C 1
ATOM 2118 O O . GLU A 1 288 ? 17.590 -6.117 -19.085 1.00 98.56 288 GLU A O 1
ATOM 2123 N N . THR A 1 289 ? 19.716 -5.399 -19.135 1.00 98.62 289 THR A N 1
ATOM 2124 C CA . THR A 1 289 ? 20.169 -6.238 -18.018 1.00 98.62 289 THR A CA 1
ATOM 2125 C C . THR A 1 289 ? 19.499 -5.848 -16.697 1.00 98.62 289 THR A C 1
ATOM 2127 O O . THR A 1 289 ? 19.165 -6.717 -15.886 1.00 98.62 289 THR A O 1
ATOM 2130 N N . ALA A 1 290 ? 19.311 -4.552 -16.448 1.00 98.38 290 ALA A N 1
ATOM 2131 C CA . ALA A 1 290 ? 18.643 -4.044 -15.253 1.00 98.38 290 ALA A CA 1
ATOM 2132 C C . ALA A 1 290 ? 17.145 -4.407 -15.241 1.00 98.38 290 ALA A C 1
ATOM 2134 O O . ALA A 1 290 ? 16.673 -4.999 -14.268 1.00 98.38 290 ALA A O 1
ATOM 2135 N N . PHE A 1 291 ? 16.431 -4.191 -16.351 1.00 98.50 291 PHE A N 1
ATOM 2136 C CA . PHE A 1 291 ? 15.033 -4.606 -16.499 1.00 98.50 291 PHE A CA 1
ATOM 2137 C C . PHE A 1 291 ? 14.854 -6.119 -16.367 1.00 98.50 291 PHE A C 1
ATOM 2139 O O . PHE A 1 291 ? 13.933 -6.566 -15.694 1.00 98.50 291 PHE A O 1
ATOM 2146 N N . SER A 1 292 ? 15.757 -6.922 -16.938 1.00 98.38 292 SER A N 1
ATOM 2147 C CA . SER A 1 292 ? 15.723 -8.384 -16.803 1.00 98.38 292 SER A CA 1
ATOM 2148 C C . SER A 1 292 ? 15.834 -8.840 -15.342 1.00 98.38 292 SER A C 1
ATOM 2150 O O . SER A 1 292 ? 15.079 -9.709 -14.897 1.00 98.38 292 SER A O 1
ATOM 2152 N N . ARG A 1 293 ? 16.738 -8.223 -14.567 1.00 98.19 293 ARG A N 1
ATOM 2153 C CA . ARG A 1 293 ? 16.877 -8.488 -13.126 1.00 98.19 293 ARG A CA 1
ATOM 2154 C C . ARG A 1 293 ? 15.627 -8.080 -12.351 1.00 98.19 293 ARG A C 1
ATOM 2156 O O . ARG A 1 293 ? 15.118 -8.891 -11.583 1.00 98.19 293 ARG A O 1
ATOM 2163 N N . GLY A 1 294 ? 15.112 -6.878 -12.599 1.00 97.94 294 GLY A N 1
ATOM 2164 C CA . GLY A 1 294 ? 13.899 -6.378 -11.950 1.00 97.94 294 GLY A CA 1
ATOM 2165 C C . GLY A 1 294 ? 12.656 -7.215 -12.268 1.00 97.94 294 GLY A C 1
ATOM 2166 O O . GLY A 1 294 ? 11.952 -7.645 -11.362 1.00 97.94 294 GLY A O 1
ATOM 2167 N N . ALA A 1 295 ? 12.429 -7.557 -13.539 1.00 98.06 295 ALA A N 1
ATOM 2168 C CA . ALA A 1 295 ? 11.316 -8.413 -13.956 1.00 98.06 295 ALA A CA 1
ATOM 2169 C C . ALA A 1 295 ? 11.397 -9.819 -13.339 1.00 98.06 295 ALA A C 1
ATOM 2171 O O . ALA A 1 295 ? 10.371 -10.414 -13.001 1.00 98.06 295 ALA A O 1
ATOM 2172 N N . LYS A 1 296 ? 12.610 -10.362 -13.158 1.00 98.19 296 LYS A N 1
ATOM 2173 C CA . LYS A 1 296 ? 12.803 -11.618 -12.425 1.00 98.19 296 LYS A CA 1
ATOM 2174 C C . LYS A 1 296 ? 12.442 -11.460 -10.946 1.00 98.19 296 LYS A C 1
ATOM 2176 O O . LYS A 1 296 ? 11.673 -12.274 -10.452 1.00 98.19 296 LYS A O 1
ATOM 2181 N N . ALA A 1 297 ? 12.936 -10.423 -10.271 1.00 97.81 297 ALA A N 1
ATOM 2182 C CA . ALA A 1 297 ? 12.607 -10.176 -8.867 1.00 97.81 297 ALA A CA 1
ATOM 2183 C C . ALA A 1 297 ? 11.087 -10.043 -8.667 1.00 97.81 297 ALA A C 1
ATOM 2185 O O . ALA A 1 297 ? 10.505 -10.782 -7.882 1.00 97.81 297 ALA A O 1
ATOM 2186 N N . LEU A 1 298 ? 10.415 -9.220 -9.478 1.00 98.25 298 LEU A N 1
ATOM 2187 C CA . LEU A 1 298 ? 8.957 -9.051 -9.436 1.00 98.25 298 LEU A CA 1
ATOM 2188 C C . LEU A 1 298 ? 8.193 -10.350 -9.745 1.00 98.25 298 LEU A C 1
ATOM 2190 O O . LEU A 1 298 ? 7.124 -10.592 -9.188 1.00 98.25 298 LEU A O 1
ATOM 2194 N N . ARG A 1 299 ? 8.735 -11.225 -10.603 1.00 98.12 299 ARG A N 1
ATOM 2195 C CA . ARG A 1 299 ? 8.184 -12.574 -10.815 1.00 98.12 299 ARG A CA 1
ATOM 2196 C C . ARG A 1 299 ? 8.270 -13.421 -9.552 1.00 98.12 299 ARG A C 1
ATOM 2198 O O . ARG A 1 299 ? 7.296 -14.093 -9.216 1.00 98.12 299 ARG A O 1
ATOM 2205 N N . ASP A 1 300 ? 9.427 -13.407 -8.902 1.00 98.06 300 ASP A N 1
ATOM 2206 C CA . ASP A 1 300 ? 9.690 -14.195 -7.703 1.00 98.06 300 ASP A CA 1
ATOM 2207 C C . ASP A 1 300 ? 8.796 -13.714 -6.548 1.00 98.06 300 ASP A C 1
ATOM 2209 O O . ASP A 1 300 ? 8.224 -14.548 -5.845 1.00 98.06 300 ASP A O 1
ATOM 2213 N N . VAL A 1 301 ? 8.583 -12.398 -6.410 1.00 97.56 301 VAL A N 1
ATOM 2214 C CA . VAL A 1 301 ? 7.581 -11.813 -5.498 1.00 97.56 301 VAL A CA 1
ATOM 2215 C C . VAL A 1 301 ? 6.178 -12.285 -5.867 1.00 97.56 301 VAL A C 1
ATOM 2217 O O . VAL A 1 301 ? 5.525 -12.931 -5.052 1.00 97.56 301 VAL A O 1
ATOM 2220 N N . GLY A 1 302 ? 5.744 -12.072 -7.114 1.00 96.62 302 GLY A N 1
ATOM 2221 C CA . GLY A 1 302 ? 4.410 -12.454 -7.592 1.00 96.62 302 GLY A CA 1
ATOM 2222 C C . GLY A 1 302 ? 4.071 -13.935 -7.384 1.00 96.62 302 GLY A C 1
ATOM 2223 O O . GLY A 1 302 ? 2.925 -14.278 -7.113 1.00 96.62 302 GLY A O 1
ATOM 2224 N N . SER A 1 303 ? 5.068 -14.822 -7.455 1.00 97.06 303 SER A N 1
ATOM 2225 C CA . SER A 1 303 ? 4.892 -16.263 -7.217 1.00 97.06 303 SER A CA 1
ATOM 2226 C C . SER A 1 303 ? 4.701 -16.650 -5.746 1.00 97.06 303 SER A C 1
ATOM 2228 O O . SER A 1 303 ? 4.236 -17.755 -5.463 1.00 97.06 303 SER A O 1
ATOM 2230 N N . ARG A 1 304 ? 5.068 -15.760 -4.817 1.00 96.75 304 ARG A N 1
ATOM 2231 C CA . ARG A 1 304 ? 5.040 -15.979 -3.365 1.00 96.75 304 ARG A CA 1
ATOM 2232 C C . ARG A 1 304 ? 3.951 -15.177 -2.652 1.00 96.75 304 ARG A C 1
ATOM 2234 O O . ARG A 1 304 ? 3.824 -15.331 -1.441 1.00 96.75 304 ARG A O 1
ATOM 2241 N N . ILE A 1 305 ? 3.166 -14.360 -3.367 1.00 96.69 305 ILE A N 1
ATOM 2242 C CA . ILE A 1 305 ? 2.107 -13.538 -2.765 1.00 96.69 305 ILE A CA 1
ATOM 2243 C C . ILE A 1 305 ? 1.089 -14.452 -2.059 1.00 96.69 305 ILE A C 1
ATOM 2245 O O . ILE A 1 305 ? 0.403 -15.241 -2.721 1.00 96.69 305 ILE A O 1
ATOM 2249 N N . PRO A 1 306 ? 0.959 -14.369 -0.723 1.00 96.62 306 PRO A N 1
ATOM 2250 C CA . PRO A 1 306 ? -0.015 -15.169 0.007 1.00 96.62 3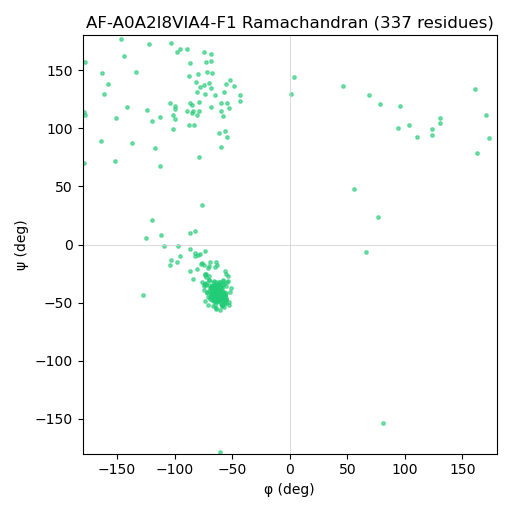06 PRO A CA 1
ATOM 2251 C C . PRO A 1 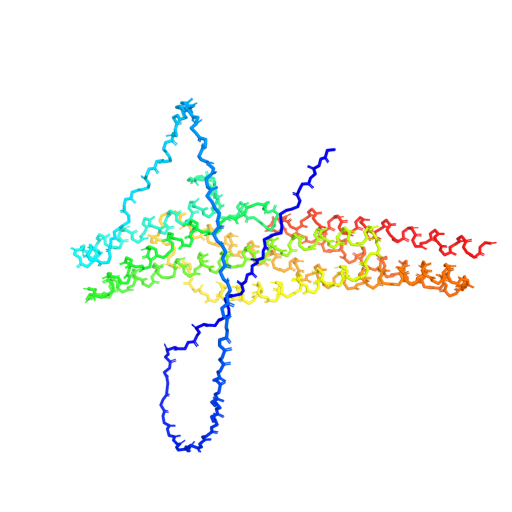306 ? -1.444 -14.721 -0.323 1.00 96.62 306 PRO A C 1
ATOM 2253 O O . PRO A 1 306 ? -1.685 -13.581 -0.710 1.00 96.62 306 PRO A O 1
ATOM 2256 N N . ALA A 1 307 ? -2.431 -15.599 -0.109 1.00 95.06 307 ALA A N 1
ATOM 2257 C CA . ALA A 1 307 ? -3.849 -15.281 -0.339 1.00 95.06 307 ALA A CA 1
ATOM 2258 C C . ALA A 1 307 ? -4.317 -14.013 0.407 1.00 95.06 307 ALA A C 1
ATOM 2260 O O . ALA A 1 307 ? -5.162 -13.275 -0.084 1.00 95.06 307 ALA A O 1
ATOM 2261 N N . ARG A 1 308 ? -3.721 -13.740 1.573 1.00 93.81 308 ARG A N 1
ATOM 2262 C CA . ARG A 1 308 ? -4.021 -12.575 2.413 1.00 93.81 308 ARG A CA 1
ATOM 2263 C C . ARG A 1 308 ? -3.389 -11.266 1.922 1.00 93.81 308 ARG A C 1
ATOM 2265 O O . ARG A 1 308 ? -3.703 -10.232 2.475 1.00 93.81 308 ARG A O 1
ATOM 2272 N N . ALA A 1 309 ? -2.516 -11.297 0.917 1.00 96.56 309 ALA A N 1
ATOM 2273 C CA . ALA A 1 309 ? -1.881 -10.104 0.346 1.00 96.56 309 ALA A CA 1
ATOM 2274 C C . ALA A 1 309 ? -2.204 -9.928 -1.144 1.00 96.56 309 ALA A C 1
ATOM 2276 O O . ALA A 1 309 ? -1.473 -9.269 -1.883 1.00 96.56 309 ALA A O 1
ATOM 2277 N N . GLN A 1 310 ? -3.297 -10.542 -1.611 1.00 94.75 310 GLN A N 1
ATOM 2278 C CA . GLN A 1 310 ? -3.672 -10.528 -3.026 1.00 94.75 310 GLN A CA 1
ATOM 2279 C C . GLN A 1 310 ? -4.013 -9.133 -3.558 1.00 94.75 310 GLN A C 1
ATOM 2281 O O . GLN A 1 310 ? -3.970 -8.951 -4.772 1.00 94.75 310 GLN A O 1
ATOM 2286 N N . GLY A 1 311 ? -4.242 -8.142 -2.684 1.00 94.69 311 GLY A N 1
ATOM 2287 C CA . GLY A 1 311 ? -4.345 -6.736 -3.082 1.00 94.69 311 GLY A CA 1
ATOM 2288 C C . GLY A 1 311 ? -3.158 -6.276 -3.940 1.00 94.69 311 GLY A C 1
ATOM 2289 O O . GLY A 1 311 ? -3.349 -5.605 -4.942 1.00 94.69 311 GLY A O 1
ATOM 2290 N N . PHE A 1 312 ? -1.933 -6.735 -3.668 1.00 97.56 312 PHE A N 1
ATOM 2291 C CA . PHE A 1 312 ? -0.771 -6.374 -4.495 1.00 97.56 312 PHE A CA 1
ATOM 2292 C C . PHE A 1 312 ? -0.604 -7.212 -5.771 1.00 97.56 312 PHE A C 1
ATOM 2294 O O . PHE A 1 312 ? 0.216 -6.875 -6.627 1.00 97.56 312 PHE A O 1
ATOM 2301 N N . GLY A 1 313 ? -1.358 -8.303 -5.939 1.00 96.88 313 GLY A N 1
ATOM 2302 C CA . GLY A 1 313 ? -1.164 -9.242 -7.048 1.00 96.88 313 GLY A CA 1
ATOM 2303 C C . GLY A 1 313 ? -1.273 -8.584 -8.426 1.00 96.88 313 GLY A C 1
ATOM 2304 O O . GLY A 1 313 ? -0.451 -8.851 -9.307 1.00 96.88 313 GLY A O 1
ATOM 2305 N N . GLY A 1 314 ? -2.246 -7.684 -8.591 1.00 97.69 314 GLY A N 1
ATOM 2306 C CA . GLY A 1 314 ? -2.464 -6.940 -9.833 1.00 97.69 314 GLY A CA 1
ATOM 2307 C C . GLY A 1 314 ? -1.294 -6.019 -10.179 1.00 97.69 314 GLY A C 1
ATOM 2308 O O . GLY A 1 314 ? -0.701 -6.152 -11.253 1.00 97.69 314 GLY A O 1
ATOM 2309 N N . VAL A 1 315 ? -0.915 -5.128 -9.258 1.00 98.19 315 VAL A N 1
ATOM 2310 C CA . VAL A 1 315 ? 0.148 -4.143 -9.507 1.00 98.19 315 VAL A CA 1
ATOM 2311 C C . VAL A 1 315 ? 1.524 -4.794 -9.671 1.00 98.19 315 VAL A C 1
ATOM 2313 O O . VAL A 1 315 ? 2.289 -4.392 -10.546 1.00 98.19 315 VAL A O 1
ATOM 2316 N N . VAL A 1 316 ? 1.832 -5.871 -8.937 1.00 98.50 316 VAL A N 1
ATOM 2317 C CA . VAL A 1 316 ? 3.093 -6.620 -9.110 1.00 98.50 316 VAL A CA 1
ATOM 2318 C C . VAL A 1 316 ? 3.176 -7.256 -10.499 1.00 98.50 316 VAL A C 1
ATOM 2320 O O . VAL A 1 316 ? 4.223 -7.201 -11.153 1.00 98.50 316 VAL A O 1
ATOM 2323 N N . ALA A 1 317 ? 2.075 -7.830 -10.990 1.00 98.38 317 ALA A N 1
ATOM 2324 C CA . ALA A 1 317 ? 2.014 -8.371 -12.344 1.00 98.38 317 ALA A CA 1
ATOM 2325 C C . ALA A 1 317 ? 2.162 -7.272 -13.414 1.00 98.38 317 ALA A C 1
ATOM 2327 O O . ALA A 1 317 ? 2.854 -7.486 -14.417 1.00 98.38 317 ALA A O 1
ATOM 2328 N N . ALA A 1 318 ? 1.566 -6.097 -13.191 1.00 98.56 318 ALA A N 1
ATOM 2329 C CA . ALA A 1 318 ? 1.683 -4.944 -14.081 1.00 98.56 318 ALA A CA 1
ATOM 2330 C C . ALA A 1 318 ? 3.122 -4.405 -14.136 1.00 98.56 318 ALA A C 1
ATOM 2332 O O . ALA A 1 318 ? 3.684 -4.283 -15.223 1.00 98.56 318 ALA A O 1
ATOM 2333 N N . LEU A 1 319 ? 3.763 -4.192 -12.982 1.00 98.62 319 LEU A N 1
ATOM 2334 C CA . LEU A 1 319 ? 5.167 -3.772 -12.886 1.00 98.62 319 LEU A CA 1
ATOM 2335 C C . LEU A 1 319 ? 6.099 -4.743 -13.611 1.00 98.62 319 LEU A C 1
ATOM 2337 O O . LEU A 1 319 ? 6.988 -4.325 -14.356 1.00 98.62 319 LEU A O 1
ATOM 2341 N N . ARG A 1 320 ? 5.880 -6.052 -13.433 1.00 98.38 320 ARG A N 1
ATOM 2342 C CA . ARG A 1 320 ? 6.659 -7.082 -14.127 1.00 98.38 320 ARG A CA 1
ATOM 2343 C C . ARG A 1 320 ? 6.491 -6.985 -15.638 1.00 98.38 320 ARG A C 1
ATOM 2345 O O . ARG A 1 320 ? 7.481 -7.065 -16.357 1.00 98.38 320 ARG A O 1
ATOM 2352 N N . THR A 1 321 ? 5.253 -6.839 -16.100 1.00 98.62 321 THR A N 1
ATOM 2353 C CA . THR A 1 321 ? 4.929 -6.740 -17.529 1.00 98.62 321 THR A CA 1
ATOM 2354 C C . THR A 1 321 ? 5.581 -5.502 -18.136 1.00 98.62 321 THR A C 1
ATOM 2356 O O . THR A 1 321 ? 6.310 -5.627 -19.115 1.00 98.62 321 THR A O 1
ATOM 2359 N N . ALA A 1 322 ? 5.448 -4.340 -17.490 1.00 98.44 322 ALA A N 1
ATOM 2360 C CA . ALA A 1 322 ? 6.100 -3.109 -17.927 1.00 98.44 322 ALA A CA 1
ATOM 2361 C C . ALA A 1 322 ? 7.634 -3.249 -17.979 1.00 98.44 322 ALA A C 1
ATOM 2363 O O . ALA A 1 322 ? 8.270 -2.802 -18.935 1.00 98.44 322 ALA A O 1
ATOM 2364 N N . ALA A 1 323 ? 8.246 -3.912 -16.991 1.00 98.38 323 ALA A N 1
ATOM 2365 C CA . ALA A 1 323 ? 9.683 -4.181 -16.994 1.00 98.38 323 ALA A CA 1
ATOM 2366 C C . ALA A 1 323 ? 10.105 -5.160 -18.110 1.00 98.38 323 ALA A C 1
ATOM 2368 O O . ALA A 1 323 ? 11.121 -4.927 -18.766 1.00 98.38 323 ALA A O 1
ATOM 2369 N N . ASP A 1 324 ? 9.345 -6.234 -18.351 1.00 98.62 324 ASP A N 1
ATOM 2370 C CA . ASP A 1 324 ? 9.586 -7.186 -19.446 1.00 98.62 324 ASP A CA 1
ATOM 2371 C C . ASP A 1 324 ? 9.476 -6.490 -20.821 1.00 98.62 324 ASP A C 1
ATOM 2373 O O . ASP A 1 324 ? 10.356 -6.665 -21.670 1.00 98.62 324 ASP A O 1
ATOM 2377 N N . ASP A 1 325 ? 8.471 -5.636 -21.015 1.00 98.62 325 ASP A N 1
ATOM 2378 C CA . ASP A 1 325 ? 8.279 -4.872 -22.251 1.00 98.62 325 ASP A CA 1
ATOM 2379 C C . ASP A 1 325 ? 9.429 -3.881 -22.482 1.00 98.62 325 ASP A C 1
ATOM 2381 O O . ASP A 1 325 ? 9.992 -3.802 -23.581 1.00 98.62 325 ASP A O 1
ATOM 2385 N N . LYS A 1 326 ? 9.858 -3.158 -21.437 1.00 98.31 326 LYS A N 1
ATOM 2386 C CA . LYS A 1 326 ? 10.999 -2.232 -21.536 1.00 98.31 326 LYS A CA 1
ATOM 2387 C C . LYS A 1 326 ? 12.339 -2.921 -21.699 1.00 98.31 326 LYS A C 1
ATOM 2389 O O . LYS A 1 326 ? 13.206 -2.379 -22.389 1.00 98.31 326 LYS A O 1
ATOM 2394 N N . ARG A 1 327 ? 12.515 -4.127 -21.158 1.00 98.38 327 ARG A N 1
ATOM 2395 C CA . ARG A 1 327 ? 13.671 -4.972 -21.483 1.00 98.38 327 ARG A CA 1
ATOM 2396 C C . ARG A 1 327 ? 13.734 -5.224 -22.988 1.00 98.38 327 ARG A C 1
ATOM 2398 O O . ARG A 1 327 ? 14.798 -5.067 -23.591 1.00 98.38 327 ARG A O 1
ATOM 2405 N N . ASP A 1 328 ? 12.620 -5.624 -23.591 1.00 98.56 328 ASP A N 1
ATOM 2406 C CA . ASP A 1 328 ? 12.578 -5.984 -25.007 1.00 98.56 328 ASP A CA 1
ATOM 2407 C C . ASP A 1 328 ? 12.748 -4.749 -25.911 1.00 98.56 328 ASP A C 1
ATOM 2409 O O . ASP A 1 328 ? 13.463 -4.820 -26.918 1.00 98.56 328 ASP A O 1
ATOM 2413 N N . GLU A 1 329 ? 12.217 -3.592 -25.505 1.00 98.44 329 GLU A N 1
ATOM 2414 C CA . GLU A 1 329 ? 12.464 -2.307 -26.171 1.00 98.44 329 GLU A CA 1
ATOM 2415 C C . GLU A 1 329 ? 13.946 -1.900 -26.100 1.00 98.44 329 GLU A C 1
ATOM 2417 O O . GLU A 1 329 ? 14.554 -1.586 -27.127 1.00 98.44 329 GLU A O 1
ATOM 2422 N N . ALA A 1 330 ? 14.566 -1.966 -24.917 1.00 98.12 330 ALA A N 1
ATOM 2423 C CA . ALA A 1 330 ? 15.987 -1.668 -24.736 1.00 98.12 330 ALA A CA 1
ATOM 2424 C C . ALA A 1 330 ? 16.872 -2.611 -25.569 1.00 98.12 330 ALA A C 1
ATOM 2426 O O . ALA A 1 330 ? 17.840 -2.177 -26.202 1.00 98.12 330 ALA A O 1
ATOM 2427 N N . ARG A 1 331 ? 16.494 -3.893 -25.650 1.00 98.44 331 ARG A N 1
ATOM 2428 C CA . ARG A 1 331 ? 17.153 -4.893 -26.496 1.00 98.44 331 ARG A CA 1
ATOM 2429 C C . ARG A 1 331 ? 17.090 -4.547 -27.975 1.00 98.44 331 ARG A C 1
ATOM 2431 O O . ARG A 1 331 ? 18.102 -4.643 -28.671 1.00 98.44 331 ARG A O 1
ATOM 2438 N N . ALA A 1 332 ? 15.907 -4.199 -28.469 1.00 98.25 332 ALA A N 1
ATOM 2439 C CA . ALA A 1 332 ? 15.735 -3.786 -29.855 1.00 98.25 332 ALA A CA 1
ATOM 2440 C C . ALA A 1 332 ? 16.549 -2.517 -30.147 1.00 98.25 332 ALA A C 1
ATOM 2442 O O . ALA A 1 332 ? 17.227 -2.446 -31.171 1.00 98.25 332 ALA A O 1
ATOM 2443 N N . PHE A 1 333 ? 16.547 -1.567 -29.210 1.00 97.94 333 PHE A N 1
ATOM 2444 C CA . PHE A 1 333 ? 17.242 -0.292 -29.329 1.00 97.94 333 PHE A CA 1
ATOM 2445 C C . PHE A 1 333 ? 18.751 -0.438 -29.547 1.00 97.94 333 PHE A C 1
ATOM 2447 O O . PHE A 1 333 ? 19.272 0.156 -30.489 1.00 97.94 333 PHE A O 1
ATOM 2454 N N . TYR A 1 334 ? 19.470 -1.204 -28.716 1.00 96.88 334 TYR A N 1
ATOM 2455 C CA . TYR A 1 334 ? 20.927 -1.306 -28.887 1.00 96.88 334 TYR A CA 1
ATOM 2456 C C . TYR A 1 334 ? 21.306 -2.160 -30.103 1.00 96.88 334 TYR A C 1
ATOM 2458 O O . TYR A 1 334 ? 22.272 -1.843 -30.790 1.00 96.88 334 TYR A O 1
ATOM 2466 N N . ARG A 1 335 ? 20.523 -3.199 -30.428 1.00 97.06 335 ARG A N 1
ATOM 2467 C CA . ARG A 1 335 ? 20.778 -4.049 -31.605 1.00 97.06 335 ARG A CA 1
ATOM 2468 C C . ARG A 1 335 ? 20.610 -3.305 -32.922 1.00 97.06 335 ARG A C 1
ATOM 2470 O O . ARG A 1 335 ? 21.269 -3.656 -33.890 1.00 97.06 335 ARG A O 1
ATOM 2477 N N . ASP A 1 336 ? 19.711 -2.328 -32.966 1.00 96.69 336 ASP A N 1
ATOM 2478 C CA . ASP A 1 336 ? 19.532 -1.442 -34.119 1.00 96.69 336 ASP A CA 1
ATOM 2479 C C . ASP A 1 336 ? 20.765 -0.560 -34.357 1.00 96.69 336 ASP A C 1
ATOM 2481 O O . ASP A 1 336 ? 21.138 -0.319 -35.495 1.00 96.69 336 ASP A O 1
ATOM 2485 N N . ILE A 1 337 ? 21.433 -0.125 -33.286 1.00 93.81 337 ILE A N 1
ATOM 2486 C CA . ILE A 1 337 ? 22.640 0.708 -33.373 1.00 93.81 337 ILE A CA 1
ATOM 2487 C C . ILE A 1 337 ? 23.877 -0.111 -33.773 1.00 93.81 337 ILE A C 1
ATOM 2489 O O . ILE A 1 337 ? 24.786 0.415 -34.408 1.00 93.81 337 ILE A O 1
ATOM 2493 N N . GLU A 1 338 ? 23.935 -1.380 -33.370 1.00 90.69 338 GLU A N 1
ATOM 2494 C CA . GLU A 1 338 ? 25.066 -2.278 -33.644 1.00 90.69 338 GLU A CA 1
ATOM 2495 C C . GLU A 1 338 ? 25.036 -2.922 -35.041 1.00 90.69 338 GLU A C 1
ATOM 2497 O O . GLU A 1 338 ? 25.989 -3.613 -35.405 1.00 90.69 338 GLU A O 1
ATOM 2502 N N . ARG A 1 339 ? 23.952 -2.736 -35.801 1.00 86.88 339 ARG A N 1
ATOM 2503 C CA . ARG A 1 339 ? 23.811 -3.209 -37.187 1.00 86.88 339 ARG A CA 1
ATOM 2504 C C . ARG A 1 339 ? 24.345 -2.190 -38.184 1.00 86.88 339 ARG A C 1
ATOM 2506 O O . ARG A 1 339 ? 24.959 -2.653 -39.170 1.00 86.88 339 ARG A O 1
#